Protein AF-A0A2M7RLX1-F1 (afdb_monomer_lite)

Foldseek 3Di:
DKWKWAWDDDPPDTDTDIDDDDDDFPDAAPVSFAAWDKAFDVVCPPHPVRVRIIITDPGTRDDRHDDDFDFDAPVNLVVCQVVVVVVVVVVVLVVVVVPDDPQKDWDPVQKDKAWPDWDKPDDGGDGDPDIDIDIDIDMFGAIDGPVVVVVVLVVVLCVVLPVQWDFPDSQQVVKDKDWPAYDRVVSDTDIDIDGDTDTAGDDPPVVLLVVQAFAFPVVSFVVQCPDPRDDDDDDDDVVPPDRGDHNDSVSDDDDDDDDDDPDPDDPPPPPDDD

Secondary structure (DSSP, 8-state):
-EEEEEEE--SSSPEEEEEEE----SSSSGGG---SEEEE-GGGTTSTTTTT-EEEESS-----------B--HHHHHHHHHHHHHHHHHHHHHHHHHTS-TTEE--GGGEEEEEEEEEESS-TT-B-S---EEEEEEEEE--EEHHHHHHHHHHHHHHHTTTTEEEEE--GGG-EEEEEEEETTTTEEEEEEE---EEEE---HHHHHHHHTT-BHHHHHHHHHTSTT--------SSTT--B--SSGGG-----------------------

pLDDT: mean 83.78, std 15.0, range [32.81, 95.94]

Structure (mmCIF, N/CA/C/O backbone):
data_AF-A0A2M7RLX1-F1
#
_entry.id   AF-A0A2M7RLX1-F1
#
loop_
_atom_site.group_PDB
_atom_site.id
_atom_site.type_symbol
_atom_site.label_atom_id
_atom_site.label_alt_id
_atom_site.label_comp_id
_atom_site.label_asym_id
_atom_site.label_entity_id
_atom_site.label_seq_id
_atom_site.pdbx_PDB_ins_code
_atom_site.Cartn_x
_atom_site.Cartn_y
_atom_site.Cartn_z
_atom_site.occupancy
_atom_site.B_iso_or_equiv
_atom_site.auth_seq_id
_atom_site.auth_comp_id
_atom_site.auth_asym_id
_atom_site.auth_atom_id
_atom_site.pdbx_PDB_model_num
ATOM 1 N N . PRO A 1 1 ? -46.601 -15.247 55.008 1.00 50.66 1 PRO A N 1
ATOM 2 C CA . PRO A 1 1 ? -46.981 -15.444 56.426 1.00 50.66 1 PRO A CA 1
ATOM 3 C C . PRO A 1 1 ? -47.336 -16.916 56.608 1.00 50.66 1 PRO A C 1
ATOM 5 O O . PRO A 1 1 ? -47.946 -17.483 55.703 1.00 50.66 1 PRO A O 1
ATOM 8 N N . VAL A 1 2 ? -46.879 -17.528 57.697 1.00 48.62 2 VAL A N 1
ATOM 9 C CA . VAL A 1 2 ? -47.212 -18.911 58.058 1.00 48.62 2 VAL A CA 1
ATOM 10 C C . VAL A 1 2 ? -48.045 -18.876 59.331 1.00 48.62 2 VAL A C 1
ATOM 12 O O . VAL A 1 2 ? -47.663 -18.197 60.281 1.00 48.62 2 VAL A O 1
ATOM 15 N N . ASP A 1 3 ? -49.166 -19.587 59.345 1.00 51.47 3 ASP A N 1
ATOM 16 C CA . ASP A 1 3 ? -49.999 -19.744 60.535 1.00 51.47 3 ASP A CA 1
ATOM 17 C C . ASP A 1 3 ? -49.511 -20.957 61.333 1.00 51.47 3 ASP A C 1
ATOM 19 O O . ASP A 1 3 ? -49.464 -22.076 60.824 1.00 51.47 3 ASP A O 1
ATOM 23 N N . VAL A 1 4 ? -49.097 -20.730 62.580 1.00 55.44 4 VAL A N 1
ATOM 24 C CA . VAL A 1 4 ? -48.658 -21.769 63.519 1.00 55.44 4 VAL A CA 1
ATOM 25 C C . VAL A 1 4 ? -49.807 -22.121 64.449 1.00 55.44 4 VAL A C 1
ATOM 27 O O . VAL A 1 4 ? -50.285 -21.261 65.189 1.00 55.44 4 VAL A O 1
ATOM 30 N N . HIS A 1 5 ? -50.209 -23.388 64.454 1.00 51.62 5 HIS A N 1
ATOM 31 C CA . HIS A 1 5 ? -51.312 -23.892 65.273 1.00 51.62 5 HIS A CA 1
ATOM 32 C C . HIS A 1 5 ? -50.793 -24.434 66.616 1.00 51.62 5 HIS A C 1
ATOM 34 O O . HIS A 1 5 ? -50.134 -25.463 66.654 1.00 51.62 5 HIS A O 1
ATOM 40 N N . GLY A 1 6 ? -51.040 -23.745 67.731 1.00 55.38 6 GLY A N 1
ATOM 41 C CA . GLY A 1 6 ? -50.930 -24.258 69.107 1.00 55.38 6 GLY A CA 1
ATOM 42 C C . GLY A 1 6 ? -52.305 -24.631 69.677 1.00 55.38 6 GLY A C 1
ATOM 43 O O . GLY A 1 6 ? -53.284 -24.621 68.948 1.00 55.38 6 GLY A O 1
ATOM 44 N N . TYR A 1 7 ? -52.435 -24.933 70.973 1.00 54.44 7 TYR A N 1
ATOM 45 C CA . TYR A 1 7 ? -53.748 -25.054 71.632 1.00 54.44 7 TYR A CA 1
ATOM 46 C C . TYR A 1 7 ? -53.722 -24.503 73.062 1.00 54.44 7 TYR A C 1
ATOM 48 O O . TYR A 1 7 ? -52.685 -24.552 73.726 1.00 54.44 7 TYR A O 1
ATOM 56 N N . THR A 1 8 ? -54.876 -24.030 73.539 1.00 47.91 8 THR A N 1
ATOM 57 C CA . THR A 1 8 ? -55.103 -23.624 74.936 1.00 47.91 8 THR A CA 1
ATOM 58 C C . THR A 1 8 ? -56.334 -24.364 75.467 1.00 47.91 8 THR A C 1
ATOM 60 O O . THR A 1 8 ? -57.354 -24.423 74.780 1.00 47.91 8 THR A O 1
ATOM 63 N N . ASP A 1 9 ? -56.250 -24.947 76.667 1.00 45.41 9 ASP A N 1
ATOM 64 C CA . ASP A 1 9 ? -57.374 -25.636 77.320 1.00 45.41 9 ASP A CA 1
ATOM 65 C C . ASP A 1 9 ? -57.991 -24.734 78.399 1.00 45.41 9 ASP A C 1
ATOM 67 O O . ASP A 1 9 ? -57.351 -24.419 79.403 1.00 45.41 9 ASP A O 1
ATOM 71 N N . SER A 1 10 ? -59.224 -24.283 78.164 1.00 44.16 10 SER A N 1
ATOM 72 C CA . SER A 1 10 ? -60.013 -23.443 79.075 1.00 44.16 10 SER A CA 1
ATOM 73 C C . SER A 1 10 ? -61.309 -24.122 79.546 1.00 44.16 10 SER A C 1
ATOM 75 O O . SER A 1 10 ? -62.278 -23.445 79.883 1.00 44.16 10 SER A O 1
ATOM 77 N N . GLY A 1 11 ? -61.332 -25.461 79.622 1.00 45.19 11 GLY A N 1
ATOM 78 C CA . GLY A 1 11 ? -62.411 -26.200 80.297 1.00 45.19 11 GLY A CA 1
ATOM 79 C C . GLY A 1 11 ? -63.659 -26.476 79.448 1.00 45.19 11 GLY A C 1
ATOM 80 O O . GLY A 1 11 ? -64.727 -26.729 80.002 1.00 45.19 11 GLY A O 1
ATOM 81 N N . GLY A 1 12 ? -63.530 -26.456 78.116 1.00 48.47 12 GLY A N 1
ATOM 82 C CA . GLY A 1 12 ? -64.606 -26.767 77.160 1.00 48.47 12 GLY A CA 1
ATOM 83 C C . GLY A 1 12 ? -64.177 -27.595 75.937 1.00 48.47 12 GLY A C 1
ATOM 84 O O . GLY A 1 12 ? -64.970 -27.754 75.013 1.00 48.47 12 GLY A O 1
ATOM 85 N N . GLY A 1 13 ? -62.947 -28.126 75.926 1.00 48.62 13 GLY A N 1
ATOM 86 C CA . GLY A 1 13 ? -62.320 -28.800 74.780 1.00 48.62 13 GLY A CA 1
ATOM 87 C C . GLY A 1 13 ? -61.183 -27.968 74.158 1.00 48.62 13 GLY A C 1
ATOM 88 O O . GLY A 1 13 ? -61.156 -26.750 74.339 1.00 48.62 13 GLY A O 1
ATOM 89 N N . PRO A 1 14 ? -60.214 -28.596 73.461 1.00 52.31 14 PRO A N 1
ATOM 90 C CA . PRO A 1 14 ? -59.030 -27.903 72.959 1.00 52.31 14 PRO A CA 1
ATOM 91 C C . PRO A 1 14 ? -59.395 -26.930 71.830 1.00 52.31 14 PRO A C 1
ATOM 93 O O . PRO A 1 14 ? -59.876 -27.345 70.777 1.00 52.31 14 PRO A O 1
ATOM 96 N N . VAL A 1 15 ? -59.124 -25.639 72.034 1.00 57.44 15 VAL A N 1
ATOM 97 C CA . VAL A 1 15 ? -59.192 -24.620 70.977 1.00 57.44 15 VAL A CA 1
ATOM 98 C C . VAL A 1 15 ? -57.786 -24.436 70.419 1.00 57.44 15 VAL A C 1
ATOM 100 O O . VAL A 1 15 ? -56.862 -24.108 71.169 1.00 57.44 15 VAL A O 1
ATOM 103 N N . ALA A 1 16 ? -57.616 -24.662 69.115 1.00 63.50 16 ALA A N 1
ATOM 104 C CA . ALA A 1 16 ? -56.351 -24.400 68.445 1.00 63.50 16 ALA A CA 1
ATOM 105 C C . ALA A 1 16 ? -56.072 -22.884 68.449 1.00 63.50 16 ALA A C 1
ATOM 107 O O . ALA A 1 16 ? -56.889 -22.095 67.980 1.00 63.50 16 ALA A O 1
ATOM 108 N N . GLY A 1 17 ? -54.948 -22.464 69.025 1.00 73.19 17 GLY A N 1
ATOM 109 C CA . GLY A 1 17 ? -54.445 -21.099 68.920 1.00 73.19 17 GLY A CA 1
ATOM 110 C C . GLY A 1 17 ? -53.655 -20.939 67.628 1.00 73.19 17 GLY A C 1
ATOM 111 O O . GLY A 1 17 ? -52.891 -21.823 67.278 1.00 73.19 17 GLY A O 1
ATOM 112 N N . THR A 1 18 ? -53.797 -19.820 66.930 1.00 77.88 18 THR A N 1
ATOM 113 C CA . THR A 1 18 ? -53.071 -19.548 65.681 1.00 77.88 18 THR A CA 1
ATOM 114 C C . THR A 1 18 ? -52.144 -18.354 65.855 1.00 77.88 18 THR A C 1
ATOM 116 O O . THR A 1 18 ? -52.549 -17.342 66.431 1.00 77.88 18 THR A O 1
ATOM 119 N N . ALA A 1 19 ? -50.921 -18.433 65.334 1.00 80.31 19 ALA A N 1
ATOM 120 C CA . ALA A 1 19 ? -49.987 -17.312 65.303 1.00 80.31 19 ALA A CA 1
ATOM 121 C C . ALA A 1 19 ? -49.411 -17.116 63.899 1.00 80.31 19 ALA A C 1
ATOM 123 O O . ALA A 1 19 ? -48.845 -18.043 63.329 1.00 80.31 19 ALA A O 1
ATOM 124 N N . ASN A 1 20 ? -49.502 -15.894 63.377 1.00 80.88 20 ASN A N 1
ATOM 125 C CA . ASN A 1 20 ? -48.876 -15.525 62.112 1.00 80.88 20 ASN A CA 1
ATOM 126 C C . ASN A 1 20 ? -47.382 -15.260 62.323 1.00 80.88 20 ASN A C 1
ATOM 128 O O . ASN A 1 20 ? -47.016 -14.392 63.118 1.00 80.88 20 ASN A O 1
ATOM 132 N N . VAL A 1 21 ? -46.527 -15.964 61.584 1.00 83.44 21 VAL A N 1
ATOM 133 C CA . VAL A 1 21 ? -45.072 -15.775 61.614 1.00 83.44 21 VAL A CA 1
ATOM 134 C C . VAL A 1 21 ? -44.521 -15.415 60.236 1.00 83.44 21 VAL A C 1
ATOM 136 O O . VAL A 1 21 ? -45.033 -15.837 59.192 1.00 83.44 21 VAL A O 1
ATOM 139 N N . SER A 1 22 ? -43.460 -14.611 60.235 1.00 82.88 22 SER A N 1
ATOM 140 C CA . SER A 1 22 ? -42.651 -14.364 59.043 1.00 82.88 22 SER A CA 1
ATOM 141 C C . SER A 1 22 ? -41.708 -15.539 58.816 1.00 82.88 22 SER A C 1
ATOM 143 O O . SER A 1 22 ? -41.163 -16.094 59.768 1.00 82.88 22 SER A O 1
ATOM 145 N N . VAL A 1 23 ? -41.515 -15.902 57.553 1.00 83.69 23 VAL A N 1
ATOM 146 C CA . VAL A 1 23 ? -40.593 -16.958 57.133 1.00 83.69 23 VAL A CA 1
ATOM 147 C C . VAL A 1 23 ? -39.583 -16.388 56.153 1.00 83.69 23 VAL A C 1
ATOM 149 O O . VAL A 1 23 ? -39.898 -15.462 55.406 1.00 83.69 23 VAL A O 1
ATOM 152 N N . GLU A 1 24 ? -38.380 -16.944 56.178 1.00 84.50 24 GLU A N 1
ATOM 153 C CA . GLU A 1 24 ? -37.269 -16.583 55.306 1.00 84.50 24 GLU A CA 1
ATOM 154 C C . GLU A 1 24 ? -36.837 -17.825 54.523 1.00 84.50 24 GLU A C 1
ATOM 156 O O . GLU A 1 24 ? -36.913 -18.946 55.031 1.00 84.50 24 GLU A O 1
ATOM 161 N N . ALA A 1 25 ? -36.440 -17.631 53.268 1.00 85.88 25 ALA A N 1
ATOM 162 C CA . ALA A 1 25 ? -35.959 -18.720 52.432 1.00 85.88 25 ALA A CA 1
ATOM 163 C C . ALA A 1 25 ? -34.583 -19.200 52.915 1.00 85.88 25 ALA A C 1
ATOM 165 O O . ALA A 1 25 ? -33.731 -18.398 53.284 1.00 85.88 25 ALA A O 1
ATOM 166 N N . GLU A 1 26 ? -34.341 -20.510 52.852 1.00 83.00 26 GLU A N 1
ATOM 167 C CA . GLU A 1 26 ? -33.044 -21.097 53.215 1.00 83.00 26 GLU A CA 1
ATOM 168 C C . GLU A 1 26 ? -31.931 -20.721 52.222 1.00 83.00 26 GLU A C 1
ATOM 170 O O . GLU A 1 26 ? -30.753 -20.686 52.573 1.00 83.00 26 GLU A O 1
ATOM 175 N N . SER A 1 27 ? -32.279 -20.440 50.965 1.00 83.50 27 SER A N 1
ATOM 176 C CA . SER A 1 27 ? -31.335 -20.015 49.931 1.00 83.50 27 SER A CA 1
ATOM 177 C C . SER A 1 27 ? -32.034 -19.195 48.839 1.00 83.50 27 SER A C 1
ATOM 179 O O . SER A 1 27 ? -33.258 -19.267 48.696 1.00 83.50 27 SER A O 1
ATOM 181 N N . PRO A 1 28 ? -31.283 -18.383 48.071 1.00 79.69 28 PRO A N 1
ATOM 182 C CA . PRO A 1 28 ? -31.836 -17.626 46.955 1.00 79.69 28 PRO A CA 1
ATOM 183 C C . PRO A 1 28 ? -32.255 -18.549 45.805 1.00 79.69 28 PRO A C 1
ATOM 185 O O . PRO A 1 28 ? -31.652 -19.596 45.571 1.00 79.69 28 PRO A O 1
ATOM 188 N N . GLY A 1 29 ? -33.259 -18.118 45.046 1.00 83.56 29 GLY A N 1
ATOM 189 C CA . GLY A 1 29 ? -33.700 -18.788 43.827 1.00 83.56 29 GLY A CA 1
ATOM 190 C C . GLY A 1 29 ? -35.182 -19.113 43.805 1.00 83.56 29 GLY A C 1
ATOM 191 O O . GLY A 1 29 ? -35.829 -19.304 44.834 1.00 83.56 29 GLY A O 1
ATOM 192 N N . SER A 1 30 ? -35.724 -19.196 42.593 1.00 84.69 30 SER A N 1
ATOM 193 C CA . SER A 1 30 ? -37.148 -19.466 42.381 1.00 84.69 30 SER A CA 1
ATOM 194 C C . SER A 1 30 ? -37.585 -20.836 42.897 1.00 84.69 30 SER A C 1
ATOM 196 O O . SER A 1 30 ? -38.754 -21.006 43.228 1.00 84.69 30 SER A O 1
ATOM 198 N N . GLY A 1 31 ? -36.649 -21.779 43.051 1.00 84.50 31 GLY A N 1
ATOM 199 C CA . GLY A 1 31 ? -36.888 -23.083 43.676 1.00 84.50 31 GLY A CA 1
ATOM 200 C C . GLY A 1 31 ? -37.254 -23.021 45.164 1.00 84.50 31 GLY A C 1
ATOM 201 O O . GLY A 1 31 ? -37.819 -23.981 45.677 1.00 84.50 31 GLY A O 1
ATOM 202 N N . TYR A 1 32 ? -36.993 -21.899 45.843 1.00 84.88 32 TYR A N 1
ATOM 203 C CA . TYR A 1 32 ? -37.370 -21.678 47.245 1.00 84.88 32 TYR A CA 1
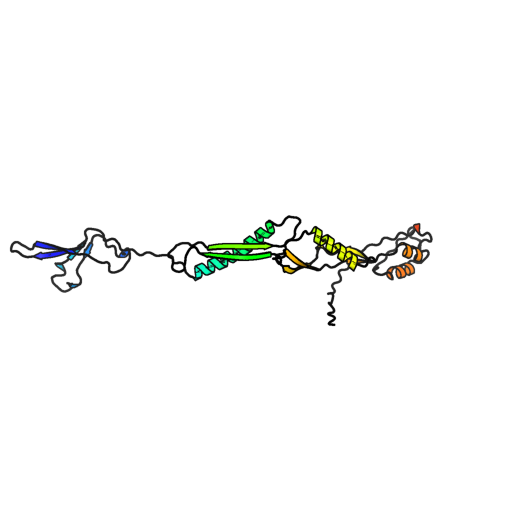ATOM 204 C C . TYR A 1 32 ? -38.696 -20.913 47.398 1.00 84.88 32 TYR A C 1
ATOM 206 O O . TYR A 1 32 ? -39.121 -20.615 48.514 1.00 84.88 32 TYR A O 1
ATOM 214 N N . ASN A 1 33 ? -39.393 -20.632 46.290 1.00 86.06 33 ASN A N 1
ATOM 215 C CA . ASN A 1 33 ? -40.775 -20.161 46.317 1.00 86.06 33 ASN A CA 1
ATOM 216 C C . ASN A 1 33 ? -41.707 -21.356 46.570 1.00 86.06 33 ASN A C 1
ATOM 218 O O . ASN A 1 33 ? -42.056 -22.102 45.656 1.00 86.06 33 ASN A O 1
ATOM 222 N N . VAL A 1 34 ? -42.096 -21.556 47.830 1.00 87.62 34 VAL A N 1
ATOM 223 C CA . VAL A 1 34 ? -42.945 -22.683 48.237 1.00 87.62 34 VAL A CA 1
ATOM 224 C C . VAL A 1 34 ? -44.424 -22.354 48.007 1.00 87.62 34 VAL A C 1
ATOM 226 O O . VAL A 1 34 ? -44.936 -21.349 48.502 1.00 87.62 34 VAL A O 1
ATOM 229 N N . GLY A 1 35 ? -45.135 -23.209 47.266 1.00 88.88 35 GLY A N 1
ATOM 230 C CA . GLY A 1 35 ? -46.593 -23.117 47.102 1.00 88.88 35 GLY A CA 1
ATOM 231 C C . GLY A 1 35 ? -47.358 -23.359 48.416 1.00 88.88 35 GLY A C 1
ATOM 232 O O . GLY A 1 35 ? -46.737 -23.666 49.433 1.00 88.88 35 GLY A O 1
ATOM 233 N N . PRO A 1 36 ? -48.697 -23.241 48.436 1.00 89.69 36 PRO A N 1
ATOM 234 C CA . PRO A 1 36 ? -49.493 -23.545 49.626 1.00 89.69 36 PRO A CA 1
ATOM 235 C C . PRO A 1 36 ? -49.219 -24.963 50.146 1.00 89.69 36 PRO A C 1
ATOM 237 O O . PRO A 1 36 ? -49.391 -25.932 49.409 1.00 89.69 36 PRO A O 1
ATOM 240 N N . SER A 1 37 ? -48.733 -25.070 51.379 1.00 89.19 37 SER A N 1
ATOM 241 C CA . SER A 1 37 ? -48.191 -26.295 51.971 1.00 89.19 37 SER A CA 1
ATOM 242 C C . SER A 1 37 ? -48.346 -26.288 53.495 1.00 89.19 37 SER A C 1
ATOM 244 O O . SER A 1 37 ? -48.516 -25.243 54.128 1.00 89.19 37 SER A O 1
ATOM 246 N N . SER A 1 38 ? -48.242 -27.470 54.100 1.00 88.62 38 SER A N 1
ATOM 247 C CA . SER A 1 38 ? -48.137 -27.633 55.553 1.00 88.62 38 SER A CA 1
ATOM 248 C C . SER A 1 38 ? -46.706 -28.010 55.936 1.00 88.62 38 SER A C 1
ATOM 250 O O . SER A 1 38 ? -46.048 -28.790 55.249 1.00 88.62 38 SER A O 1
ATOM 252 N N . PHE A 1 39 ? -46.235 -27.476 57.057 1.00 86.81 39 PHE A N 1
ATOM 253 C CA . PHE A 1 39 ? -44.875 -27.614 57.557 1.00 86.81 39 PH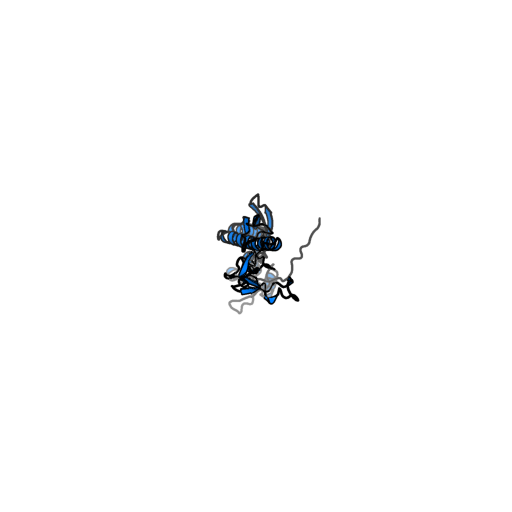E A CA 1
ATOM 254 C C . PHE A 1 39 ? -44.882 -28.206 58.965 1.00 86.81 39 PHE A C 1
ATOM 256 O O . PHE A 1 39 ? -45.648 -27.795 59.839 1.00 86.81 39 PHE A O 1
ATOM 263 N N . THR A 1 40 ? -43.969 -29.137 59.218 1.00 87.75 40 THR A N 1
ATOM 264 C CA . THR A 1 40 ? -43.638 -29.570 60.580 1.00 87.75 40 THR A CA 1
ATOM 265 C C . THR A 1 40 ? -42.476 -28.746 61.105 1.00 87.75 40 THR A C 1
ATOM 267 O O . THR A 1 40 ? -41.557 -28.456 60.345 1.00 87.75 40 THR A O 1
ATOM 270 N N . ILE A 1 41 ? -42.463 -28.429 62.398 1.00 86.12 41 ILE A N 1
ATOM 271 C CA . ILE A 1 41 ? -41.363 -27.687 63.022 1.00 86.12 41 ILE A CA 1
ATOM 272 C C . ILE A 1 41 ? -40.311 -28.697 63.510 1.00 86.12 41 ILE A C 1
ATOM 274 O O . ILE A 1 41 ? -40.566 -29.397 64.495 1.00 86.12 41 ILE A O 1
ATOM 278 N N . PRO A 1 42 ? -39.121 -28.795 62.875 1.00 85.88 42 PRO A N 1
ATOM 279 C CA . PRO A 1 42 ? -38.133 -29.823 63.214 1.00 85.88 42 PRO A CA 1
ATOM 280 C C . PRO A 1 42 ? -37.656 -29.752 64.668 1.00 85.88 42 PRO A C 1
ATOM 282 O O . PRO A 1 42 ? -37.360 -30.782 65.267 1.00 85.88 42 PRO A O 1
ATOM 285 N N . ALA A 1 43 ? -37.656 -28.555 65.267 1.00 86.31 43 ALA A N 1
ATOM 286 C CA . ALA A 1 43 ? -37.294 -28.339 66.669 1.00 86.31 43 ALA A CA 1
ATOM 287 C C . ALA A 1 43 ? -38.200 -29.081 67.674 1.00 86.31 43 ALA A C 1
ATOM 289 O O . ALA A 1 43 ? -37.817 -29.241 68.830 1.00 86.31 43 ALA A O 1
ATOM 290 N N . PHE A 1 44 ? -39.386 -29.542 67.259 1.00 87.50 44 PHE A N 1
ATOM 291 C CA . PHE A 1 44 ? -40.273 -30.357 68.094 1.00 87.50 44 PHE A CA 1
ATOM 292 C C . PHE A 1 44 ? -40.130 -31.863 67.870 1.00 87.50 44 PHE A C 1
ATOM 294 O O . PHE A 1 44 ? -40.800 -32.627 68.568 1.00 87.50 44 PHE A O 1
ATOM 301 N N . SER A 1 45 ? -39.268 -32.299 66.947 1.00 87.19 45 SER A N 1
ATOM 302 C CA . SER A 1 45 ? -39.034 -33.718 66.668 1.00 87.19 45 SER A CA 1
ATOM 303 C C . SER A 1 45 ? -38.674 -34.486 67.947 1.00 87.19 45 SER A C 1
ATOM 305 O O . SER A 1 45 ? -37.877 -34.023 68.761 1.00 87.19 45 SER A O 1
ATOM 307 N N . GLY A 1 46 ? -39.303 -35.648 68.152 1.00 85.44 46 GLY A N 1
ATOM 308 C CA . GLY A 1 46 ? -39.141 -36.462 69.365 1.00 85.44 46 GLY A CA 1
ATOM 309 C C . GLY A 1 46 ? -39.999 -36.037 70.565 1.00 85.44 46 GLY A C 1
ATOM 310 O O . GLY A 1 46 ? -39.876 -36.631 71.633 1.00 85.44 46 GLY A O 1
ATOM 311 N N . THR A 1 47 ? -40.882 -35.045 70.410 1.00 86.69 47 THR A N 1
ATOM 312 C CA . THR A 1 47 ? -41.833 -34.620 71.451 1.00 86.69 47 THR A CA 1
ATOM 313 C C . THR A 1 47 ? -43.280 -34.739 70.975 1.00 86.69 47 THR A C 1
ATOM 315 O O . THR A 1 47 ? -43.558 -34.651 69.778 1.00 86.69 47 THR A O 1
ATOM 318 N N . ASP A 1 48 ? -44.228 -34.811 71.913 1.00 83.81 48 ASP A N 1
ATOM 319 C CA . ASP A 1 48 ? -45.673 -34.776 71.623 1.00 83.81 48 ASP A CA 1
ATOM 320 C C . ASP A 1 48 ? -46.123 -33.505 70.880 1.00 83.81 48 ASP A C 1
ATOM 322 O O . ASP A 1 48 ? -47.225 -33.459 70.334 1.00 83.81 48 ASP A O 1
ATOM 326 N N . LYS A 1 49 ? -45.293 -32.451 70.869 1.00 81.94 49 LYS A N 1
ATOM 327 C CA . LYS A 1 49 ? -45.581 -31.197 70.163 1.00 81.94 49 LYS A CA 1
ATOM 328 C C . LYS A 1 49 ? -45.405 -31.327 68.651 1.00 81.94 49 LYS A C 1
ATOM 330 O O . LYS A 1 49 ? -46.015 -30.549 67.930 1.00 81.94 49 LYS A O 1
ATOM 335 N N . TYR A 1 50 ? -44.637 -32.304 68.165 1.00 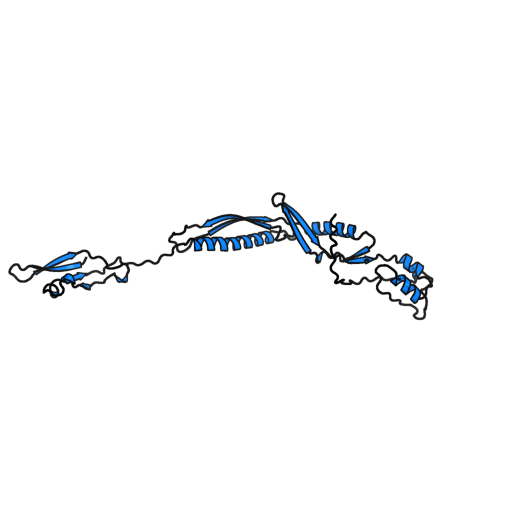83.06 50 TYR A N 1
ATOM 336 C CA . TYR A 1 50 ? -44.353 -32.461 66.733 1.00 83.06 50 TYR A CA 1
ATOM 337 C C . TYR A 1 50 ? -45.609 -32.720 65.892 1.00 83.06 50 TYR A C 1
ATOM 339 O O . TYR A 1 50 ? -45.730 -32.202 64.788 1.00 83.06 50 TYR A O 1
ATOM 347 N N . SER A 1 51 ? -46.561 -33.492 66.427 1.00 80.69 51 SER A N 1
ATOM 348 C CA . SER A 1 51 ? -47.838 -33.797 65.765 1.00 80.69 51 SER A CA 1
ATOM 349 C C . SER A 1 51 ? -48.952 -32.797 66.080 1.00 80.69 51 SER A C 1
ATOM 351 O O . SER A 1 51 ? -50.002 -32.841 65.446 1.00 80.69 51 SER A O 1
ATOM 353 N N . LYS A 1 52 ? -48.746 -31.919 67.071 1.00 82.06 52 LYS A N 1
ATOM 354 C CA . LYS A 1 52 ? -49.759 -30.976 67.573 1.00 82.06 52 LYS A CA 1
ATOM 355 C C . LYS A 1 52 ? -49.494 -29.526 67.182 1.00 82.06 52 LYS A C 1
ATOM 357 O O . LYS A 1 52 ? -50.414 -28.724 67.277 1.00 82.06 52 LYS A O 1
ATOM 362 N N . VAL A 1 53 ? -48.260 -29.190 66.797 1.00 83.69 53 VAL A N 1
ATOM 363 C CA . VAL A 1 53 ? -47.863 -27.840 66.392 1.00 83.69 53 VAL A CA 1
ATOM 364 C C . VAL A 1 53 ? -47.291 -27.871 64.984 1.00 83.69 53 VAL A C 1
ATOM 366 O O . VAL A 1 53 ? -46.154 -28.291 64.762 1.00 83.69 53 VAL A O 1
ATOM 369 N N . THR A 1 54 ? -48.096 -27.409 64.034 1.00 83.38 54 THR A N 1
ATOM 370 C CA . THR A 1 54 ? -47.770 -27.356 62.606 1.00 83.38 54 THR A CA 1
ATOM 371 C C . THR A 1 54 ? -47.846 -25.922 62.102 1.00 83.38 54 THR A C 1
ATOM 373 O O . THR A 1 54 ? -48.600 -25.107 62.634 1.00 83.38 54 THR A O 1
ATOM 376 N N . GLY A 1 55 ? -47.054 -25.617 61.079 1.00 86.06 55 GLY A N 1
ATOM 377 C CA . GLY A 1 55 ? -47.185 -24.396 60.294 1.00 86.06 55 GLY A CA 1
ATOM 378 C C . GLY A 1 55 ? -47.948 -24.672 59.002 1.00 86.06 55 GLY A C 1
ATOM 379 O O . GLY A 1 55 ? -47.854 -25.768 58.459 1.00 86.06 55 GLY A O 1
ATOM 380 N N . GLU A 1 56 ? -48.656 -23.691 58.465 1.00 88.19 56 GLU A N 1
ATOM 381 C CA . GLU A 1 56 ? -49.201 -23.757 57.106 1.00 88.19 56 GLU A CA 1
ATOM 382 C C . GLU A 1 56 ? -49.083 -22.415 56.383 1.00 88.19 56 GLU A C 1
ATOM 384 O O . GLU A 1 56 ? -49.140 -21.355 57.007 1.00 88.19 56 GLU A O 1
ATOM 389 N N . ASN A 1 57 ? -48.923 -22.448 55.059 1.00 89.06 57 ASN A N 1
ATOM 390 C CA . ASN A 1 57 ? -49.138 -21.281 54.209 1.00 89.06 57 ASN A CA 1
ATOM 391 C C . ASN A 1 57 ? -50.303 -21.539 53.252 1.00 89.06 57 ASN A C 1
ATOM 393 O O . ASN A 1 57 ? -50.332 -22.526 52.524 1.00 89.06 57 ASN A O 1
ATOM 397 N N . THR A 1 58 ? -51.249 -20.607 53.210 1.00 85.25 58 THR A N 1
ATOM 398 C CA . THR A 1 58 ? -52.412 -20.664 52.308 1.00 85.25 58 THR A CA 1
ATOM 399 C C . THR A 1 58 ? -52.154 -19.974 50.966 1.00 85.25 58 THR A C 1
ATOM 401 O O . THR A 1 58 ? -52.844 -20.246 49.986 1.00 85.25 58 THR A O 1
ATOM 404 N N . ALA A 1 59 ? -51.130 -19.117 50.895 1.00 85.19 59 ALA A N 1
ATOM 405 C CA . ALA A 1 59 ? -50.675 -18.443 49.683 1.00 85.19 59 ALA A CA 1
ATOM 406 C C . ALA A 1 59 ? -49.246 -18.870 49.320 1.00 85.19 59 ALA A C 1
ATOM 408 O O . ALA A 1 59 ? -48.422 -19.122 50.204 1.00 85.19 59 ALA A O 1
ATOM 409 N N . ALA A 1 60 ? -48.948 -18.924 48.018 1.00 87.38 60 ALA A N 1
ATOM 410 C CA . ALA A 1 60 ? -47.601 -19.200 47.532 1.00 87.38 60 ALA A CA 1
ATOM 411 C C . ALA A 1 60 ? -46.615 -18.137 48.039 1.00 87.38 60 ALA A C 1
ATOM 413 O O . ALA A 1 60 ? -46.894 -16.938 47.985 1.00 87.38 60 ALA A O 1
ATOM 414 N N . MET A 1 61 ? -45.464 -18.586 48.530 1.00 88.62 61 MET A N 1
ATOM 415 C CA . MET A 1 61 ? -44.342 -17.716 48.856 1.00 88.62 61 MET A CA 1
ATOM 416 C C . MET A 1 61 ? -43.693 -17.237 47.555 1.00 88.62 61 MET A C 1
ATOM 418 O O . MET A 1 61 ? -43.613 -17.979 46.578 1.00 88.62 61 MET A O 1
ATOM 422 N N . SER A 1 62 ? -43.251 -15.985 47.537 1.00 84.00 62 SER A N 1
ATOM 423 C CA . SER A 1 62 ? -42.700 -15.323 46.354 1.00 84.00 62 SER A CA 1
ATOM 424 C C . SER A 1 62 ? -41.507 -14.453 46.737 1.00 84.00 62 SER A C 1
ATOM 426 O O . SER A 1 62 ? -41.418 -14.010 47.880 1.00 84.00 62 SER A O 1
ATOM 428 N N . GLY A 1 63 ? -40.648 -14.136 45.769 1.00 77.31 63 GLY A N 1
ATOM 429 C CA . GLY A 1 63 ? -39.488 -13.254 45.957 1.00 77.31 63 GLY A CA 1
ATOM 430 C C . GLY A 1 63 ? -38.139 -13.972 45.891 1.00 77.31 63 GLY A C 1
ATOM 431 O O . GLY A 1 63 ? -37.113 -13.309 45.793 1.00 77.31 63 GLY A O 1
ATOM 432 N N . GLY A 1 64 ? -38.124 -15.307 45.878 1.00 82.44 64 GLY A N 1
ATOM 433 C CA . GLY A 1 64 ? -36.943 -16.080 45.513 1.00 82.44 64 GLY A CA 1
ATOM 434 C C . GLY A 1 64 ? -36.672 -15.961 44.014 1.00 82.44 64 GLY A C 1
ATOM 435 O O . GLY A 1 64 ? -37.503 -16.360 43.196 1.00 82.44 64 GLY A O 1
ATOM 436 N N . GLU A 1 65 ? -35.510 -15.427 43.652 1.00 81.75 65 GLU A N 1
ATOM 437 C CA . GLU A 1 65 ? -35.048 -15.296 42.269 1.00 81.75 65 GLU A CA 1
ATOM 438 C C . GLU A 1 65 ? -33.527 -15.506 42.212 1.00 81.75 65 GLU A C 1
ATOM 440 O O . GLU A 1 65 ? -32.807 -15.181 43.157 1.00 81.75 65 GLU A O 1
ATOM 445 N N . THR A 1 66 ? -33.035 -16.075 41.112 1.00 79.81 66 THR A N 1
ATOM 446 C CA . THR A 1 66 ? -31.607 -16.114 40.775 1.00 79.81 66 THR A CA 1
ATOM 447 C C . THR A 1 66 ? -31.466 -15.468 39.411 1.00 79.81 66 THR A C 1
ATOM 449 O O . THR A 1 66 ? -32.136 -15.887 38.468 1.00 79.81 66 THR A O 1
ATOM 452 N N . LYS A 1 67 ? -30.615 -14.448 39.307 1.00 77.69 67 LYS A N 1
ATOM 453 C CA . LYS A 1 67 ? -30.388 -13.729 38.057 1.00 77.69 67 LYS A CA 1
ATOM 454 C C . LYS A 1 67 ? -28.950 -13.933 37.605 1.00 77.69 67 LYS A C 1
ATOM 456 O O . LYS A 1 67 ? -28.024 -13.568 38.324 1.00 77.69 67 LYS A O 1
ATOM 461 N N . GLU A 1 68 ? -28.775 -14.500 36.417 1.00 80.00 68 GLU A N 1
ATOM 462 C CA . GLU A 1 68 ? -27.498 -14.435 35.711 1.00 80.00 68 GLU A CA 1
ATOM 463 C C . GLU A 1 68 ? -27.362 -13.054 35.079 1.00 80.00 68 GLU A C 1
ATOM 465 O O . GLU A 1 68 ? -28.317 -12.517 34.510 1.00 80.00 68 GLU A O 1
ATOM 470 N N . VAL A 1 69 ? -26.184 -12.454 35.218 1.00 84.56 69 VAL A N 1
ATOM 471 C CA . VAL A 1 69 ? -25.899 -11.140 34.653 1.00 84.56 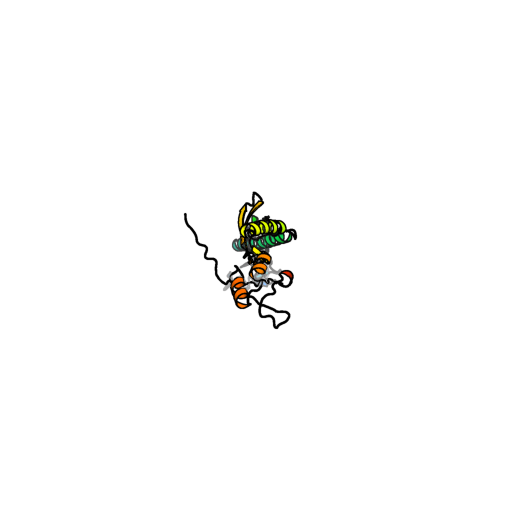69 VAL A CA 1
ATOM 472 C C . VAL A 1 69 ? -24.574 -11.170 33.905 1.00 84.56 69 VAL A C 1
ATOM 474 O O . VAL A 1 69 ? -23.596 -11.747 34.382 1.00 84.56 69 VAL A O 1
ATOM 477 N N . SER A 1 70 ? -24.540 -10.549 32.730 1.00 90.44 70 SER A N 1
ATOM 478 C CA . SER A 1 70 ? -23.309 -10.355 31.970 1.00 90.44 70 SER A CA 1
ATOM 479 C C . SER A 1 70 ? -22.538 -9.167 32.529 1.00 90.44 70 SER A C 1
ATOM 481 O O . SER A 1 70 ? -23.105 -8.101 32.768 1.00 90.44 70 SER A O 1
ATOM 483 N N . VAL A 1 71 ? -21.240 -9.359 32.750 1.00 91.94 71 VAL A N 1
ATOM 484 C CA . VAL A 1 71 ? -20.344 -8.329 33.278 1.00 91.94 71 VAL A CA 1
ATOM 485 C C . VAL A 1 71 ? -19.222 -8.108 32.283 1.00 91.94 71 VAL A C 1
ATOM 487 O O . VAL A 1 71 ? -18.559 -9.057 31.867 1.00 91.94 71 VAL A O 1
ATOM 490 N N . VAL A 1 72 ? -18.991 -6.849 31.927 1.00 94.62 72 VAL A N 1
ATOM 491 C CA . VAL A 1 72 ? -17.907 -6.476 31.020 1.00 94.62 72 VAL A CA 1
ATOM 492 C C . VAL A 1 72 ? -16.570 -6.679 31.723 1.00 94.62 72 VAL A C 1
ATOM 494 O O . VAL A 1 72 ? -16.323 -6.099 32.783 1.00 94.62 72 VAL A O 1
ATOM 497 N N . THR A 1 73 ? -15.672 -7.464 31.130 1.00 94.81 73 THR A N 1
ATOM 498 C CA . THR A 1 73 ? -14.312 -7.617 31.652 1.00 94.81 73 THR A CA 1
ATOM 499 C C . THR A 1 73 ? -13.339 -6.649 30.978 1.00 94.81 73 THR A C 1
ATOM 501 O O . THR A 1 73 ? -13.546 -6.173 29.860 1.00 94.81 73 THR A O 1
ATOM 504 N N . THR A 1 74 ? -12.209 -6.379 31.635 1.00 94.81 74 THR A N 1
ATOM 505 C CA . THR A 1 74 ? -11.107 -5.616 31.026 1.00 94.81 74 THR A CA 1
ATOM 506 C C . THR A 1 74 ? -10.581 -6.293 29.756 1.00 94.81 74 THR A C 1
ATOM 508 O O . THR A 1 74 ? -10.156 -5.610 28.824 1.00 94.81 74 THR A O 1
ATOM 511 N N . ALA A 1 75 ? -10.615 -7.630 29.706 1.00 95.44 75 ALA A N 1
ATOM 512 C CA . ALA A 1 75 ? -10.200 -8.394 28.537 1.00 95.44 75 ALA A CA 1
ATOM 513 C C . ALA A 1 75 ? -11.143 -8.150 27.352 1.00 95.44 75 ALA A C 1
ATOM 515 O O . ALA A 1 75 ? -10.659 -7.871 26.258 1.00 95.44 75 ALA A O 1
ATOM 516 N N . ASP A 1 76 ? -12.460 -8.153 27.582 1.00 94.62 76 ASP A N 1
ATOM 517 C CA . ASP A 1 76 ? -13.455 -7.887 26.535 1.00 94.62 76 ASP A CA 1
ATOM 518 C C . ASP A 1 76 ? -13.263 -6.497 25.931 1.00 94.62 76 ASP A C 1
ATOM 520 O O . ASP A 1 76 ? -13.211 -6.351 24.710 1.00 94.62 76 ASP A O 1
ATOM 524 N N . ILE A 1 77 ? -13.077 -5.477 26.778 1.00 95.38 77 ILE A N 1
ATOM 525 C CA . ILE A 1 77 ? -12.823 -4.105 26.320 1.00 95.38 77 ILE A CA 1
ATOM 526 C C . ILE A 1 77 ? -11.542 -4.051 25.487 1.00 95.38 77 ILE A C 1
ATOM 528 O O . ILE A 1 77 ? -11.550 -3.491 24.394 1.00 95.38 77 ILE A O 1
ATOM 532 N N . ASN A 1 78 ? -10.437 -4.616 25.975 1.00 95.88 78 ASN A N 1
ATOM 533 C CA . ASN A 1 78 ? -9.156 -4.543 25.274 1.00 95.88 78 ASN A CA 1
ATOM 534 C C . ASN A 1 78 ? -9.180 -5.300 23.941 1.00 95.88 78 ASN A C 1
ATOM 536 O O . ASN A 1 78 ? -8.673 -4.784 22.945 1.00 95.88 78 ASN A O 1
ATOM 540 N N . ASN A 1 79 ? -9.795 -6.482 23.905 1.00 95.94 79 ASN A N 1
ATOM 541 C CA . ASN A 1 79 ? -9.943 -7.266 22.682 1.00 95.94 79 ASN A CA 1
ATOM 542 C C . ASN A 1 79 ? -10.812 -6.522 21.666 1.00 95.94 79 ASN A C 1
ATOM 544 O O . ASN A 1 79 ? -10.354 -6.268 20.555 1.00 95.94 79 ASN A O 1
ATOM 548 N N . ALA A 1 80 ? -11.992 -6.043 22.078 1.00 94.75 80 ALA A N 1
ATOM 549 C CA . ALA A 1 80 ? -12.876 -5.266 21.212 1.00 94.75 80 ALA A CA 1
ATOM 550 C C . ALA A 1 80 ? -12.182 -4.009 20.665 1.00 94.75 80 ALA A C 1
ATOM 552 O O . ALA A 1 80 ? -12.277 -3.703 19.479 1.00 94.75 80 ALA A O 1
ATOM 553 N N . LYS A 1 81 ? -11.428 -3.293 21.509 1.00 95.00 81 LYS A N 1
ATOM 554 C CA . LYS A 1 81 ? -10.647 -2.126 21.090 1.00 95.00 81 LYS A CA 1
ATOM 555 C C . LYS A 1 81 ? -9.564 -2.474 20.076 1.00 95.00 81 LYS A C 1
ATOM 557 O O . LYS A 1 81 ? -9.384 -1.710 19.129 1.00 95.00 81 LYS A O 1
ATOM 562 N N . ASN A 1 82 ? -8.832 -3.565 20.275 1.00 95.00 82 ASN A N 1
ATOM 563 C CA . ASN A 1 82 ? -7.739 -3.972 19.394 1.00 95.00 82 ASN A CA 1
ATOM 564 C C . ASN A 1 82 ? -8.248 -4.483 18.047 1.00 95.00 82 ASN A C 1
ATOM 566 O O . ASN A 1 82 ? -7.726 -4.076 17.009 1.00 95.00 82 ASN A O 1
ATOM 570 N N . ASP A 1 83 ? -9.267 -5.338 18.059 1.00 94.50 83 ASP A N 1
ATOM 571 C CA . ASP A 1 83 ? -9.822 -5.928 16.844 1.00 94.50 83 ASP A CA 1
ATOM 572 C C . ASP A 1 83 ? -10.510 -4.858 16.000 1.00 94.50 83 ASP A C 1
ATOM 574 O O . ASP A 1 83 ? -10.174 -4.685 14.828 1.00 94.50 83 ASP A O 1
ATOM 578 N N . PHE A 1 84 ? -11.336 -4.017 16.629 1.00 94.94 84 PHE A N 1
ATOM 579 C CA . PHE A 1 84 ? -11.979 -2.918 15.920 1.00 94.94 84 PHE A CA 1
ATOM 580 C C . PHE A 1 84 ? -10.973 -1.861 15.435 1.00 94.94 84 PHE A C 1
ATOM 582 O O . PHE A 1 84 ? -11.161 -1.279 14.371 1.00 94.94 84 PHE A O 1
ATOM 589 N N . SER A 1 85 ? -9.854 -1.637 16.143 1.00 94.56 85 SER A N 1
ATOM 590 C CA . SER A 1 85 ? -8.794 -0.738 15.648 1.00 94.56 85 SER A CA 1
ATOM 591 C C . SER A 1 85 ? -8.176 -1.236 14.346 1.00 94.56 85 SER A C 1
ATOM 593 O O . SER A 1 85 ? -7.922 -0.427 13.456 1.00 94.56 85 SER A O 1
ATOM 595 N N . LYS A 1 86 ? -7.942 -2.547 14.212 1.00 94.44 86 LYS A N 1
ATOM 596 C CA . LYS A 1 86 ? -7.405 -3.132 12.974 1.00 94.44 86 LYS A CA 1
ATOM 597 C C . LYS A 1 86 ? -8.393 -2.959 11.824 1.00 94.44 86 LYS A C 1
ATOM 599 O O . LYS A 1 86 ? -8.011 -2.449 10.775 1.00 94.44 86 LYS A O 1
ATOM 604 N N . GLU A 1 87 ? -9.664 -3.282 12.059 1.00 94.81 87 GLU A N 1
ATOM 605 C CA . GLU A 1 87 ? -10.725 -3.115 11.060 1.00 94.81 87 GLU A CA 1
ATOM 606 C C . GLU A 1 87 ? -10.865 -1.660 10.604 1.00 94.81 87 GLU A C 1
ATOM 608 O O . GLU A 1 87 ? -10.955 -1.392 9.407 1.00 94.81 87 GLU A O 1
ATOM 613 N N . VAL A 1 88 ? -10.828 -0.707 11.541 1.00 94.38 88 VAL A N 1
ATOM 614 C CA . VAL A 1 88 ? -10.886 0.725 11.227 1.00 94.38 88 VAL A CA 1
ATOM 615 C C . VAL A 1 88 ? -9.668 1.159 10.418 1.00 94.38 88 VAL A C 1
ATOM 617 O O . VAL A 1 88 ? -9.830 1.887 9.443 1.00 94.38 88 VAL A O 1
ATOM 620 N N . VAL A 1 89 ? -8.458 0.712 10.769 1.00 93.19 89 VAL A N 1
ATOM 621 C CA . VAL A 1 89 ? -7.244 1.040 10.003 1.00 93.19 89 VAL A CA 1
ATOM 622 C C . VAL A 1 89 ? -7.336 0.509 8.572 1.00 93.19 89 VAL A C 1
ATOM 624 O O . VAL A 1 89 ? -7.031 1.248 7.632 1.00 93.19 89 VAL A O 1
ATOM 627 N N . ASP A 1 90 ? -7.788 -0.728 8.386 1.00 93.75 90 ASP A N 1
ATOM 628 C CA . ASP A 1 90 ? -7.904 -1.343 7.062 1.00 93.75 90 ASP A CA 1
ATOM 629 C C . ASP A 1 90 ? -9.017 -0.702 6.223 1.00 93.75 90 ASP A C 1
ATOM 631 O O . ASP A 1 90 ? -8.812 -0.387 5.046 1.00 93.75 90 ASP A O 1
ATOM 635 N N . ALA A 1 91 ? -10.171 -0.421 6.833 1.00 94.00 91 ALA A N 1
ATOM 636 C CA . ALA A 1 91 ? -11.263 0.298 6.186 1.00 94.00 91 ALA A CA 1
ATOM 637 C C . ALA A 1 91 ? -10.830 1.707 5.761 1.00 94.00 91 ALA A C 1
ATOM 639 O O . ALA A 1 91 ? -11.097 2.124 4.634 1.00 94.00 91 ALA A O 1
ATOM 640 N N . ALA A 1 92 ? -10.102 2.416 6.624 1.00 93.50 92 ALA A N 1
ATOM 641 C CA . ALA A 1 92 ? -9.656 3.772 6.347 1.00 93.50 92 ALA A CA 1
ATOM 642 C C . ALA A 1 92 ? -8.570 3.809 5.253 1.00 93.50 92 ALA A C 1
ATOM 644 O O . ALA A 1 92 ? -8.576 4.706 4.407 1.00 93.50 92 ALA A O 1
ATOM 645 N N . LYS A 1 93 ? -7.684 2.800 5.195 1.00 93.06 93 LYS A N 1
ATOM 646 C CA . LYS A 1 93 ? -6.752 2.602 4.070 1.00 93.06 93 LYS A CA 1
ATOM 647 C C . LYS A 1 93 ? -7.488 2.379 2.753 1.00 93.06 93 LYS A C 1
ATOM 649 O O . LYS A 1 93 ? -7.145 2.993 1.743 1.00 93.06 93 LYS A O 1
ATOM 654 N N . LYS A 1 94 ? -8.500 1.510 2.760 1.00 93.75 94 LYS A N 1
ATOM 655 C CA . LYS A 1 94 ? -9.313 1.215 1.577 1.00 93.75 94 LYS A CA 1
ATOM 656 C C . LYS A 1 94 ? -10.057 2.456 1.087 1.00 93.75 94 LYS A C 1
ATOM 658 O O . LYS A 1 94 ? -9.951 2.801 -0.083 1.00 93.75 94 LYS A O 1
ATOM 663 N N . GLU A 1 95 ? -10.726 3.171 1.985 1.00 92.69 95 GLU A N 1
ATOM 664 C CA . GLU A 1 95 ? -11.447 4.397 1.641 1.00 92.69 95 GLU A CA 1
ATOM 665 C C . GLU A 1 95 ? -10.508 5.475 1.083 1.00 92.69 95 GLU A C 1
ATOM 667 O O . GLU A 1 95 ? -10.857 6.169 0.127 1.00 92.69 95 GLU A O 1
ATOM 672 N N . ALA A 1 96 ? -9.298 5.606 1.638 1.00 92.94 96 ALA A N 1
ATOM 673 C CA . ALA A 1 96 ? -8.299 6.522 1.103 1.00 92.94 96 ALA A CA 1
ATOM 674 C C . ALA A 1 96 ? -7.915 6.166 -0.338 1.00 92.94 96 ALA A C 1
ATOM 676 O O . ALA A 1 96 ? -7.885 7.070 -1.167 1.00 92.94 96 ALA A O 1
ATOM 677 N N . LYS A 1 97 ? -7.694 4.878 -0.649 1.00 91.94 97 LYS A N 1
ATOM 678 C CA . LYS A 1 97 ? -7.426 4.396 -2.017 1.00 91.94 97 LYS A CA 1
ATOM 679 C C . LYS A 1 97 ? -8.604 4.647 -2.962 1.00 91.94 97 LYS A C 1
ATOM 681 O O . LYS A 1 97 ? -8.388 5.125 -4.070 1.00 91.94 97 LYS A O 1
ATOM 686 N N . ASP A 1 98 ? -9.833 4.409 -2.512 1.00 92.94 98 ASP A N 1
ATOM 687 C CA . ASP A 1 98 ? -11.046 4.603 -3.321 1.00 92.94 98 ASP A CA 1
ATOM 688 C C . ASP A 1 98 ? -11.315 6.087 -3.641 1.00 92.94 98 ASP A C 1
ATOM 690 O O . ASP A 1 98 ? -11.932 6.412 -4.657 1.00 92.94 98 ASP A O 1
ATOM 694 N N . LYS A 1 99 ? -10.832 7.007 -2.795 1.00 92.62 99 LYS A N 1
ATOM 695 C CA . LYS A 1 99 ? -10.914 8.461 -3.019 1.00 92.62 99 LYS A CA 1
ATOM 696 C C . LYS A 1 99 ? -9.814 9.010 -3.929 1.00 92.62 99 LYS A C 1
ATOM 698 O O . LYS A 1 99 ? -9.885 10.182 -4.315 1.00 92.62 99 LYS A O 1
ATOM 703 N N . VAL A 1 100 ? -8.799 8.214 -4.267 1.00 92.75 100 VAL A N 1
ATOM 704 C CA . VAL A 1 100 ? -7.747 8.639 -5.196 1.00 92.75 100 VAL A CA 1
ATOM 705 C C . VAL A 1 100 ? -8.350 8.805 -6.588 1.00 92.75 100 VAL A C 1
ATOM 707 O O . VAL A 1 100 ? -9.125 7.980 -7.070 1.00 92.75 100 VAL A O 1
ATOM 710 N N . LYS A 1 101 ? -8.010 9.911 -7.253 1.00 92.31 101 LYS A N 1
ATOM 711 C CA . LYS A 1 101 ? -8.455 10.164 -8.627 1.00 92.31 101 LYS A CA 1
ATOM 712 C C . LYS A 1 101 ? -7.832 9.138 -9.573 1.00 92.31 101 LYS A C 1
ATOM 714 O O . LYS A 1 101 ? -6.700 8.722 -9.377 1.00 92.31 101 LYS A O 1
ATOM 719 N N . LYS A 1 102 ? -8.540 8.796 -10.650 1.00 88.62 102 LYS A N 1
ATOM 720 C CA . LYS A 1 102 ? -8.123 7.757 -11.610 1.00 88.62 102 LYS A CA 1
ATOM 721 C C . LYS A 1 102 ? -6.741 7.985 -12.251 1.00 88.62 102 LYS A C 1
ATOM 723 O O . LYS A 1 102 ? -6.121 7.025 -12.684 1.00 88.62 102 LYS A O 1
ATOM 728 N N . ASP A 1 103 ? -6.284 9.232 -12.347 1.00 93.44 103 ASP A N 1
ATOM 729 C CA . ASP A 1 103 ? -4.975 9.611 -12.896 1.00 93.44 103 ASP A CA 1
ATOM 730 C C . ASP A 1 103 ? -3.855 9.698 -11.844 1.00 93.44 103 ASP A C 1
ATOM 732 O O . ASP A 1 103 ? -2.722 10.052 -12.178 1.00 93.44 103 ASP A O 1
ATOM 736 N N . TYR A 1 104 ? -4.169 9.391 -10.584 1.00 94.31 104 TYR A N 1
ATOM 737 C CA . TYR A 1 104 ? -3.233 9.397 -9.472 1.00 94.31 104 TYR A CA 1
ATOM 738 C C . TYR A 1 104 ? -2.972 7.980 -8.971 1.00 94.31 104 TYR A C 1
ATOM 740 O O . TYR A 1 104 ? -3.870 7.145 -8.890 1.00 94.31 104 TYR A O 1
ATOM 748 N N . THR A 1 105 ? -1.733 7.760 -8.560 1.00 91.81 105 THR A N 1
ATOM 749 C CA . THR A 1 105 ? -1.260 6.528 -7.946 1.00 91.81 105 THR A CA 1
ATOM 750 C C . THR A 1 105 ? -0.960 6.804 -6.476 1.00 91.81 105 THR A C 1
ATOM 752 O O . THR A 1 105 ? -0.302 7.790 -6.129 1.00 91.81 105 THR A O 1
ATOM 755 N N . LEU A 1 106 ? -1.460 5.934 -5.596 1.00 92.69 106 LEU A N 1
ATOM 756 C CA . LEU A 1 106 ? -1.184 5.953 -4.161 1.00 92.69 106 LEU A CA 1
ATOM 757 C C . LEU A 1 106 ? -0.506 4.644 -3.764 1.00 92.69 106 LEU A C 1
ATOM 759 O O . LEU A 1 106 ? -1.057 3.563 -3.974 1.00 92.69 106 LEU A O 1
ATOM 763 N N . LYS A 1 107 ? 0.687 4.762 -3.186 1.00 91.50 107 LYS A N 1
ATOM 764 C CA . LYS A 1 107 ? 1.444 3.645 -2.619 1.00 91.50 107 LYS A CA 1
ATOM 765 C C . LYS A 1 107 ? 1.039 3.430 -1.163 1.00 91.50 107 LYS A C 1
ATOM 767 O O . LYS A 1 107 ? 0.699 4.390 -0.473 1.00 91.50 107 LYS A O 1
ATOM 772 N N . ASP A 1 108 ? 1.069 2.181 -0.707 1.00 89.81 108 ASP A N 1
ATOM 773 C CA . ASP A 1 108 ? 0.679 1.829 0.664 1.00 89.81 108 ASP A CA 1
ATOM 774 C C . ASP A 1 108 ? 1.595 2.483 1.703 1.00 89.81 108 ASP A C 1
ATOM 776 O O . ASP A 1 108 ? 1.145 2.901 2.767 1.00 89.81 108 ASP A O 1
ATOM 780 N N . GLU A 1 109 ? 2.865 2.644 1.352 1.00 91.12 109 GLU A N 1
ATOM 781 C CA . GLU A 1 109 ? 3.895 3.296 2.150 1.00 91.12 109 GLU A CA 1
ATOM 782 C C . GLU A 1 109 ? 3.678 4.812 2.267 1.00 91.12 109 GLU A C 1
ATOM 784 O O . GLU A 1 109 ? 4.129 5.420 3.233 1.00 91.12 109 GLU A O 1
ATOM 789 N N . ALA A 1 110 ? 2.948 5.427 1.328 1.00 92.38 110 ALA A N 1
ATOM 790 C CA . ALA A 1 110 ? 2.607 6.854 1.336 1.00 92.38 110 ALA A CA 1
ATOM 791 C C . ALA A 1 110 ? 1.287 7.154 2.072 1.00 92.38 110 ALA A C 1
ATOM 793 O O . ALA A 1 110 ? 0.687 8.218 1.886 1.00 92.38 110 ALA A O 1
ATOM 794 N N . LEU A 1 111 ? 0.818 6.216 2.901 1.00 93.12 111 LEU A N 1
ATOM 795 C CA . LEU A 1 111 ? -0.427 6.300 3.653 1.00 93.12 111 LEU A CA 1
ATOM 796 C C . LEU A 1 111 ? -0.148 6.111 5.148 1.00 93.12 111 LEU A C 1
ATOM 798 O O . LEU A 1 111 ? 0.405 5.104 5.581 1.00 93.12 111 LEU A O 1
ATOM 802 N N . LYS A 1 112 ? -0.584 7.074 5.962 1.00 91.94 112 LYS A N 1
ATOM 803 C CA . LYS A 1 112 ? -0.491 7.023 7.424 1.00 91.94 112 LYS A CA 1
ATOM 804 C C . LYS A 1 112 ? -1.884 7.084 8.029 1.00 91.94 112 LYS A C 1
ATOM 806 O O . LYS A 1 112 ? -2.657 7.994 7.729 1.00 91.94 112 LYS A O 1
ATOM 811 N N . VAL A 1 113 ? -2.181 6.129 8.905 1.00 93.62 113 VAL A N 1
ATOM 812 C CA . VAL A 1 113 ? -3.392 6.127 9.730 1.00 93.62 113 VAL A CA 1
ATOM 813 C C . VAL A 1 113 ? -2.984 6.350 11.176 1.00 93.62 113 VAL A C 1
ATOM 815 O O . VAL A 1 113 ? -2.122 5.648 11.698 1.00 93.62 113 VAL A O 1
ATOM 818 N N . GLU A 1 114 ? -3.603 7.328 11.819 1.00 93.06 114 GLU A N 1
ATOM 819 C CA . GLU A 1 114 ? -3.385 7.667 13.219 1.00 93.06 114 GLU A CA 1
ATOM 820 C C . GLU A 1 114 ? -4.703 7.529 13.980 1.00 93.06 114 GLU A C 1
ATOM 822 O O . GLU A 1 114 ? -5.700 8.156 13.626 1.00 93.06 114 GLU A O 1
ATOM 827 N N . VAL A 1 115 ? -4.725 6.711 15.031 1.00 93.19 115 VAL A N 1
ATOM 828 C CA . VAL A 1 115 ? -5.896 6.593 15.907 1.00 93.19 115 VAL A CA 1
ATOM 829 C C . VAL A 1 115 ? -5.884 7.761 16.892 1.00 93.19 115 VAL A C 1
ATOM 831 O O . VAL A 1 115 ? -5.052 7.808 17.790 1.00 93.19 115 VAL A O 1
ATOM 834 N N . ILE A 1 116 ? -6.822 8.695 16.729 1.00 94.81 116 ILE A N 1
ATOM 835 C CA . ILE A 1 116 ? -6.967 9.884 17.580 1.00 94.81 116 ILE A CA 1
ATOM 836 C C . ILE A 1 116 ? -7.598 9.511 18.924 1.00 94.81 116 ILE A C 1
ATOM 838 O O . ILE A 1 116 ? -7.204 10.017 19.972 1.00 94.81 116 ILE A O 1
ATOM 842 N N . SER A 1 117 ? -8.612 8.644 18.909 1.00 94.50 117 SER A N 1
ATOM 843 C CA . SER A 1 117 ? -9.285 8.210 20.134 1.00 94.50 117 SER A CA 1
ATOM 844 C C . SER A 1 117 ? -9.843 6.805 19.997 1.00 94.50 117 SER A C 1
ATOM 846 O O . SER A 1 117 ? -10.373 6.462 18.943 1.00 94.50 117 SER A O 1
ATOM 848 N N . ASN A 1 118 ? -9.811 6.044 21.089 1.00 94.69 118 ASN A N 1
ATOM 849 C CA . ASN A 1 118 ? -10.409 4.718 21.184 1.00 94.69 118 ASN A CA 1
ATOM 850 C C . ASN A 1 118 ? -11.106 4.555 22.547 1.00 94.69 118 ASN A C 1
ATOM 852 O O . ASN A 1 118 ? -10.466 4.307 23.579 1.00 94.69 118 ASN A O 1
ATOM 856 N N . THR A 1 119 ? -12.425 4.733 22.562 1.00 95.44 119 THR A N 1
ATOM 857 C CA . THR A 1 119 ? -13.246 4.764 23.779 1.00 95.44 119 THR A CA 1
ATOM 858 C C . THR A 1 119 ? -14.262 3.628 23.791 1.00 95.44 119 THR A C 1
ATOM 860 O O . THR A 1 119 ? -14.740 3.198 22.748 1.00 95.44 119 THR A O 1
ATOM 863 N N . ALA A 1 120 ? -14.582 3.129 24.984 1.00 95.62 120 ALA A N 1
ATOM 864 C CA . ALA A 1 120 ? -15.672 2.182 25.202 1.00 95.62 120 ALA A CA 1
ATOM 865 C C . ALA A 1 120 ? -16.809 2.901 25.940 1.00 95.62 120 ALA A C 1
ATOM 867 O O . ALA A 1 120 ? -16.542 3.812 26.724 1.00 95.62 120 ALA A O 1
ATOM 868 N N . SER A 1 121 ? -18.060 2.514 25.689 1.00 95.62 121 SER A N 1
ATOM 869 C CA . SER A 1 121 ? -19.232 3.090 26.365 1.00 95.62 121 SER A CA 1
ATOM 870 C C . SER A 1 121 ? -19.346 2.689 27.836 1.00 95.62 121 SER A C 1
ATOM 872 O O . SER A 1 121 ? -20.074 3.344 28.574 1.00 95.62 121 SER A O 1
ATOM 874 N N . ASN A 1 122 ? -18.645 1.627 28.240 1.00 95.50 122 ASN A N 1
ATOM 875 C CA . ASN A 1 122 ? -18.748 0.985 29.545 1.00 95.50 122 ASN A CA 1
ATOM 876 C C . ASN A 1 122 ? -17.363 0.663 30.108 1.00 95.50 122 ASN A C 1
ATOM 878 O O . ASN A 1 122 ? -16.397 0.486 29.357 1.00 95.50 122 ASN A O 1
ATOM 882 N N . ALA A 1 123 ? -17.281 0.600 31.434 1.00 93.88 123 ALA A N 1
ATOM 883 C CA . ALA A 1 123 ? -16.083 0.222 32.167 1.00 93.88 123 ALA A CA 1
ATOM 884 C C . ALA A 1 123 ? -16.113 -1.265 32.548 1.00 93.88 123 ALA A C 1
ATOM 886 O O . ALA A 1 123 ? -17.153 -1.921 32.531 1.00 93.88 123 ALA A O 1
ATOM 887 N N . ALA A 1 124 ? -14.948 -1.805 32.908 1.00 93.44 124 ALA A N 1
ATOM 888 C CA . ALA A 1 124 ? -14.878 -3.152 33.457 1.00 93.44 124 ALA A CA 1
ATOM 889 C C . ALA A 1 124 ? -15.656 -3.223 34.782 1.00 93.44 124 ALA A C 1
ATOM 891 O O . ALA A 1 124 ? -15.501 -2.351 35.638 1.00 93.44 124 ALA A O 1
ATOM 892 N N . GLY A 1 125 ? -16.464 -4.268 34.948 1.00 91.56 125 GLY A N 1
ATOM 893 C CA . GLY A 1 125 ? -17.375 -4.431 36.081 1.00 91.56 125 GLY A CA 1
ATOM 894 C C . GLY A 1 125 ? -18.799 -3.933 35.818 1.00 91.56 125 GLY A C 1
ATOM 895 O O . GLY A 1 125 ? -19.695 -4.266 36.593 1.00 91.56 125 GLY A O 1
ATOM 896 N N . ASP A 1 126 ? -19.041 -3.205 34.722 1.00 91.56 126 ASP A N 1
ATOM 897 C CA . ASP A 1 126 ? -20.397 -2.810 34.344 1.00 91.56 126 ASP A CA 1
ATOM 898 C C . ASP A 1 126 ? -21.231 -4.042 33.981 1.00 91.56 126 ASP A C 1
ATOM 900 O O . ASP A 1 126 ? -20.797 -4.921 33.231 1.00 91.56 126 ASP A O 1
ATOM 904 N N . THR A 1 127 ? -22.455 -4.086 34.506 1.00 93.81 127 THR A N 1
ATOM 905 C CA . THR A 1 127 ? -23.423 -5.146 34.220 1.00 93.81 127 THR A CA 1
ATOM 906 C C . THR A 1 127 ? -24.280 -4.755 33.017 1.00 93.81 127 THR A C 1
ATOM 908 O O . THR A 1 127 ? -25.306 -4.091 33.172 1.00 93.81 127 THR A O 1
ATOM 911 N N . VAL A 1 128 ? -23.831 -5.121 31.816 1.00 93.25 128 VAL A N 1
ATOM 912 C CA . VAL A 1 128 ? -24.519 -4.863 30.542 1.00 93.25 128 VAL A CA 1
ATOM 913 C C . VAL A 1 128 ? -24.344 -6.046 29.591 1.00 93.25 128 VAL A C 1
ATOM 915 O O . VAL A 1 128 ? -23.293 -6.683 29.575 1.00 93.25 128 VAL A O 1
ATOM 918 N N . ASP A 1 129 ? -25.352 -6.307 28.759 1.00 89.50 129 ASP A N 1
ATOM 919 C CA . ASP A 1 129 ? -25.301 -7.398 27.773 1.00 89.50 129 ASP A CA 1
ATOM 920 C C . ASP A 1 129 ? -24.412 -7.053 26.566 1.00 89.50 129 ASP A C 1
ATOM 922 O O . ASP A 1 129 ? -23.858 -7.934 25.912 1.00 89.50 129 ASP A O 1
ATOM 926 N N . GLN A 1 130 ? -24.292 -5.761 26.242 1.00 91.88 130 GLN A N 1
ATOM 927 C CA . GLN A 1 130 ? -23.506 -5.244 25.122 1.00 91.88 130 GLN A CA 1
ATOM 928 C C . GLN A 1 130 ? -22.914 -3.879 25.476 1.00 91.88 130 GLN A C 1
ATOM 930 O O . GLN A 1 130 ? -23.519 -3.094 26.207 1.00 91.88 130 GLN A O 1
ATOM 935 N N . PHE A 1 131 ? -21.758 -3.565 24.897 1.00 93.62 131 PHE A N 1
ATOM 936 C CA . PHE A 1 131 ? -21.145 -2.241 24.958 1.00 93.62 131 PHE A CA 1
ATOM 937 C C . PHE A 1 131 ? -20.654 -1.829 23.568 1.00 93.62 131 PHE A C 1
ATOM 939 O O . PHE A 1 131 ? -20.497 -2.650 22.668 1.00 93.62 131 PHE A O 1
ATOM 946 N N . THR A 1 132 ? -20.426 -0.534 23.373 1.00 94.50 132 THR A N 1
ATOM 947 C CA . THR A 1 132 ? -19.964 0.033 22.102 1.00 94.50 132 THR A CA 1
ATOM 948 C C . THR A 1 132 ? -18.529 0.518 22.229 1.00 94.50 132 THR A C 1
ATOM 950 O O . THR A 1 132 ? -18.190 1.214 23.186 1.00 94.50 132 THR A O 1
ATOM 953 N N . VAL A 1 133 ? -17.704 0.233 21.222 1.00 95.31 133 VAL A N 1
ATOM 954 C CA . VAL A 1 133 ? -16.391 0.864 21.043 1.00 95.31 133 VAL A CA 1
ATOM 955 C C . VAL A 1 133 ? -16.494 1.926 19.951 1.00 95.31 133 VAL A C 1
ATOM 957 O O . VAL A 1 133 ? -17.038 1.676 18.878 1.00 95.31 133 VAL A O 1
ATOM 960 N N . LYS A 1 134 ? -15.978 3.127 20.220 1.00 95.62 134 LYS A N 1
ATOM 961 C CA . LYS A 1 134 ? -15.877 4.219 19.247 1.00 95.62 134 LYS A CA 1
ATOM 962 C C . LYS A 1 134 ? -14.414 4.535 18.988 1.00 95.62 134 LYS A C 1
ATOM 964 O O . LYS A 1 134 ? -13.661 4.845 19.914 1.00 95.62 134 LYS A O 1
ATOM 969 N N . ILE A 1 135 ? -14.035 4.498 17.716 1.00 95.31 135 ILE A N 1
ATOM 970 C CA . ILE A 1 135 ? -12.683 4.804 17.260 1.00 95.31 135 ILE A CA 1
ATOM 971 C C . ILE A 1 135 ? -12.757 5.976 16.294 1.00 95.31 135 ILE A C 1
ATOM 973 O O . ILE A 1 135 ? -13.505 5.935 15.322 1.00 95.31 135 ILE A O 1
ATOM 977 N N . ASN A 1 136 ? -11.966 7.011 16.565 1.00 93.94 136 ASN A N 1
ATOM 978 C CA . ASN A 1 136 ? -11.732 8.097 15.624 1.00 93.94 136 ASN A CA 1
ATOM 979 C C . ASN A 1 136 ? -10.309 7.955 15.104 1.00 93.94 136 ASN A C 1
ATOM 981 O O . ASN A 1 136 ? -9.365 7.951 15.895 1.00 93.94 136 ASN A O 1
ATOM 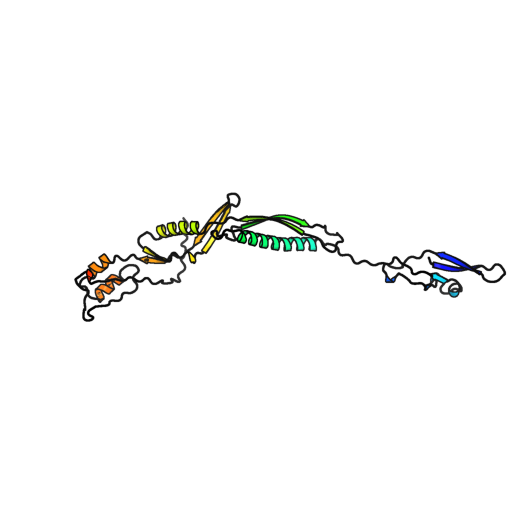985 N N . ALA A 1 137 ? -10.160 7.857 13.788 1.00 94.12 137 ALA A N 1
ATOM 986 C CA . ALA A 1 137 ? -8.868 7.777 13.129 1.00 94.12 137 ALA A CA 1
ATOM 987 C C . ALA A 1 137 ? -8.728 8.895 12.092 1.00 94.12 137 ALA A C 1
ATOM 989 O O . ALA A 1 137 ? -9.691 9.275 11.426 1.00 94.12 137 ALA A O 1
ATOM 990 N N . LYS A 1 138 ? -7.512 9.415 11.959 1.00 93.00 138 LYS A N 1
ATOM 991 C CA . LYS A 1 138 ? -7.107 10.349 10.915 1.00 93.00 138 LYS A CA 1
ATOM 992 C C . LYS A 1 138 ? -6.303 9.585 9.879 1.00 93.00 138 LYS A C 1
ATOM 994 O O . LYS A 1 138 ? -5.311 8.946 10.220 1.00 93.00 138 LYS A O 1
ATOM 999 N N . VAL A 1 139 ? -6.701 9.689 8.617 1.00 93.19 139 VAL A N 1
ATOM 1000 C CA . VAL A 1 139 ? -5.904 9.182 7.498 1.00 93.19 139 VAL A CA 1
ATOM 1001 C C . VAL A 1 139 ? -5.285 10.349 6.758 1.00 93.19 139 VAL A C 1
ATOM 1003 O O . VAL A 1 139 ? -5.968 11.310 6.405 1.00 93.19 139 VAL A O 1
ATOM 1006 N N . GLN A 1 140 ? -3.986 10.248 6.515 1.00 92.88 140 GLN A N 1
ATOM 1007 C CA . GLN A 1 140 ? -3.253 11.114 5.606 1.00 92.88 140 GLN A CA 1
ATOM 1008 C C . GLN A 1 140 ? -2.639 10.241 4.518 1.00 92.88 140 GLN A C 1
ATOM 1010 O O . GLN A 1 140 ? -2.172 9.135 4.787 1.00 92.88 140 GLN A O 1
ATOM 1015 N N . ALA A 1 141 ? -2.667 10.729 3.286 1.00 93.00 141 ALA A N 1
ATOM 1016 C CA . ALA A 1 141 ? -2.127 10.028 2.137 1.00 93.00 141 ALA A CA 1
ATOM 1017 C C . ALA A 1 141 ? -1.530 11.043 1.167 1.00 93.00 141 ALA A C 1
ATOM 1019 O O . ALA A 1 141 ? -2.121 12.104 0.944 1.00 93.00 141 ALA A O 1
ATOM 1020 N N . VAL A 1 142 ? -0.385 10.707 0.579 1.00 92.94 142 VAL A N 1
ATOM 1021 C CA . VAL A 1 142 ? 0.231 11.498 -0.488 1.00 92.94 142 VAL A CA 1
ATOM 1022 C C . VAL A 1 142 ? 0.249 10.647 -1.751 1.00 92.94 142 VAL A C 1
ATOM 1024 O O . VAL A 1 142 ? 0.740 9.524 -1.757 1.00 92.94 142 VAL A O 1
ATOM 1027 N N . SER A 1 143 ? -0.332 11.171 -2.825 1.00 93.50 143 SER A N 1
ATOM 1028 C CA . SER A 1 143 ? -0.409 10.498 -4.124 1.00 93.50 143 SER A CA 1
ATOM 1029 C C . SER A 1 143 ? 0.267 11.347 -5.189 1.00 93.50 143 SER A C 1
ATOM 1031 O O . SER A 1 143 ? 0.438 12.556 -5.021 1.00 93.50 143 SER A O 1
ATOM 1033 N N . TYR A 1 144 ? 0.634 10.724 -6.302 1.00 92.00 144 TYR A N 1
ATOM 1034 C CA . TYR A 1 144 ? 1.230 11.408 -7.443 1.00 92.00 144 TYR A CA 1
ATOM 1035 C C . TYR A 1 144 ? 0.475 11.095 -8.718 1.00 92.00 144 TYR A C 1
ATOM 1037 O O . TYR A 1 144 ? -0.168 10.060 -8.840 1.00 92.00 144 TYR A O 1
ATOM 1045 N N . LYS A 1 145 ? 0.574 12.001 -9.686 1.00 94.25 145 LYS A N 1
ATOM 1046 C CA . LYS A 1 145 ? 0.018 11.795 -11.016 1.00 94.25 145 LYS A CA 1
ATOM 1047 C C . LYS A 1 145 ? 0.964 10.918 -11.829 1.00 94.25 145 LYS A C 1
ATOM 1049 O O . LYS A 1 145 ? 2.120 11.300 -12.016 1.00 94.25 145 LYS A O 1
ATOM 1054 N N . GLU A 1 146 ? 0.464 9.802 -12.350 1.00 90.88 146 GLU A N 1
ATOM 1055 C CA . GLU A 1 146 ? 1.275 8.829 -13.102 1.00 90.88 146 GLU A CA 1
ATOM 1056 C C . GLU A 1 146 ? 1.979 9.486 -14.300 1.00 90.88 146 GLU A C 1
ATOM 1058 O O . GLU A 1 146 ? 3.165 9.297 -14.553 1.00 90.88 146 GLU A O 1
ATOM 1063 N N . ASP A 1 147 ? 1.263 10.390 -14.969 1.00 92.69 147 ASP A N 1
ATOM 1064 C CA . ASP A 1 147 ? 1.745 11.138 -16.130 1.00 92.69 147 ASP A CA 1
ATOM 1065 C C . ASP A 1 147 ? 2.974 12.017 -15.818 1.00 92.69 147 ASP A C 1
ATOM 1067 O O . ASP A 1 147 ? 3.822 12.249 -16.682 1.00 92.69 147 ASP A O 1
ATOM 1071 N N . ASN A 1 148 ? 3.092 12.507 -14.578 1.00 92.69 148 ASN A N 1
ATOM 1072 C CA . ASN A 1 148 ? 4.251 13.289 -14.145 1.00 92.69 148 ASN A CA 1
ATOM 1073 C C . ASN A 1 148 ? 5.460 12.386 -13.888 1.00 92.69 148 ASN A C 1
ATOM 1075 O O . ASN A 1 148 ? 6.569 12.743 -14.288 1.00 92.69 148 ASN A O 1
ATOM 1079 N N . LEU A 1 149 ? 5.244 11.218 -13.269 1.00 91.25 149 LEU A N 1
ATOM 1080 C CA . LEU A 1 149 ? 6.300 10.230 -13.055 1.00 91.25 149 LEU A CA 1
ATOM 1081 C C . LEU A 1 149 ? 6.847 9.739 -14.399 1.00 91.25 149 LEU A C 1
ATOM 1083 O O . LEU A 1 149 ? 8.056 9.757 -14.605 1.00 91.25 149 LEU A O 1
ATOM 1087 N N . LYS A 1 150 ? 5.965 9.406 -15.349 1.00 90.44 150 LYS A N 1
ATOM 1088 C CA . LYS A 1 150 ? 6.353 8.961 -16.693 1.00 90.44 150 LYS A CA 1
ATOM 1089 C C . LYS A 1 150 ? 7.190 9.996 -17.446 1.00 90.44 150 LYS A C 1
ATOM 1091 O O . LYS A 1 150 ? 8.193 9.647 -18.061 1.00 90.44 150 LYS A O 1
ATOM 1096 N N . LYS A 1 151 ? 6.834 11.284 -17.365 1.00 90.50 151 LYS A N 1
ATOM 1097 C CA . LYS A 1 151 ? 7.618 12.376 -17.978 1.00 90.50 151 LYS A CA 1
ATOM 1098 C C . LYS A 1 151 ? 8.981 12.566 -17.316 1.00 90.50 151 LYS A C 1
ATOM 1100 O O . LYS A 1 151 ? 9.970 12.777 -18.016 1.00 90.50 151 LYS A O 1
ATOM 1105 N N . ALA A 1 152 ? 9.036 12.514 -15.985 1.00 89.44 152 ALA A N 1
ATOM 1106 C CA . ALA A 1 152 ? 10.291 12.616 -15.245 1.00 89.44 152 ALA A CA 1
ATOM 1107 C C . ALA A 1 152 ? 11.222 11.440 -15.580 1.00 89.44 152 ALA A C 1
ATOM 1109 O O . ALA A 1 152 ? 12.410 11.649 -15.831 1.00 89.44 152 ALA A O 1
ATOM 1110 N N . TYR A 1 153 ? 10.655 10.235 -15.656 1.00 89.00 153 TYR A N 1
ATOM 1111 C CA . TYR A 1 153 ? 11.348 9.017 -16.045 1.00 89.00 153 TYR A CA 1
ATOM 1112 C C . TYR A 1 153 ? 11.900 9.090 -17.470 1.00 89.00 153 TYR A C 1
ATOM 1114 O O . TYR A 1 153 ? 13.105 8.951 -17.646 1.00 89.00 153 TYR A O 1
ATOM 1122 N N . ALA A 1 154 ? 11.059 9.384 -18.468 1.00 84.31 154 ALA A N 1
ATOM 1123 C CA . ALA A 1 154 ? 11.475 9.452 -19.870 1.00 84.31 154 ALA A CA 1
ATOM 1124 C C . ALA A 1 154 ? 12.659 10.411 -20.071 1.00 84.31 154 ALA A C 1
ATOM 1126 O O . ALA A 1 154 ? 13.647 10.063 -20.711 1.00 84.31 154 ALA A O 1
ATOM 1127 N N . LYS A 1 155 ? 12.619 11.583 -19.424 1.00 84.50 155 LYS A N 1
ATOM 1128 C CA . LYS A 1 155 ? 13.726 12.547 -19.460 1.00 84.50 155 LYS A CA 1
ATOM 1129 C C . LYS A 1 155 ? 15.016 11.986 -18.848 1.00 84.50 155 LYS A C 1
ATOM 1131 O O . LYS A 1 155 ? 16.104 12.304 -19.321 1.00 84.50 155 LYS A O 1
ATOM 1136 N N . LYS A 1 156 ? 14.922 11.200 -17.772 1.00 83.50 156 LYS A N 1
ATOM 1137 C CA . LYS A 1 156 ? 16.087 10.577 -17.128 1.00 83.50 156 LYS A CA 1
ATOM 1138 C C . LYS A 1 156 ? 16.646 9.433 -17.982 1.00 83.50 156 LYS A C 1
ATOM 1140 O O . LYS A 1 156 ? 17.849 9.410 -18.216 1.00 83.50 156 LYS A O 1
ATOM 1145 N N . ALA A 1 157 ? 15.776 8.575 -18.513 1.00 79.81 157 ALA A N 1
ATOM 1146 C CA . ALA A 1 157 ? 16.134 7.476 -19.407 1.00 79.81 157 ALA A CA 1
ATOM 1147 C C . ALA A 1 157 ? 16.834 7.967 -20.688 1.00 79.81 157 ALA A C 1
ATOM 1149 O O . ALA A 1 157 ? 17.848 7.403 -21.088 1.00 79.81 157 ALA A O 1
ATOM 1150 N N . GLU A 1 158 ? 16.357 9.057 -21.300 1.00 75.44 158 GLU A N 1
ATOM 1151 C CA . GLU A 1 158 ? 17.017 9.681 -22.459 1.00 75.44 158 GLU A CA 1
ATOM 1152 C C . GLU A 1 158 ? 18.435 10.176 -22.131 1.00 75.44 158 GLU A C 1
ATOM 1154 O O . GLU A 1 158 ? 19.359 9.978 -22.923 1.00 75.44 158 GLU A O 1
ATOM 1159 N N . ASN A 1 159 ? 18.621 10.790 -20.958 1.00 78.00 159 ASN A N 1
ATOM 1160 C CA . ASN A 1 159 ? 19.928 11.288 -20.525 1.00 78.00 159 ASN A CA 1
ATOM 1161 C C . ASN A 1 159 ? 20.914 10.145 -20.235 1.00 78.00 159 ASN A C 1
ATOM 1163 O O . ASN A 1 159 ? 22.078 10.237 -20.621 1.00 78.00 159 ASN A O 1
ATOM 1167 N N . GLU A 1 160 ? 20.465 9.075 -19.574 1.00 72.81 160 GLU A N 1
ATOM 1168 C CA . GLU A 1 160 ? 21.306 7.910 -19.260 1.00 72.81 160 GLU A CA 1
ATOM 1169 C C . GLU A 1 160 ? 21.601 7.049 -20.501 1.00 72.81 160 GLU A C 1
ATOM 1171 O O . GLU A 1 160 ? 22.698 6.509 -20.628 1.00 72.81 160 GLU A O 1
ATOM 1176 N N . GLY A 1 161 ? 20.679 6.992 -21.470 1.00 65.81 161 GLY A N 1
ATOM 1177 C CA . GLY A 1 161 ? 20.861 6.304 -22.756 1.00 65.81 161 GLY A CA 1
ATOM 1178 C C . GLY A 1 161 ? 21.881 6.960 -23.700 1.00 65.81 161 GLY A C 1
ATOM 1179 O O . GLY A 1 161 ? 22.212 6.395 -24.746 1.00 65.81 161 GLY A O 1
ATOM 1180 N N . GLY A 1 162 ? 22.394 8.146 -23.354 1.00 63.28 162 GLY A N 1
ATOM 1181 C CA . GLY A 1 162 ? 23.567 8.756 -23.986 1.00 63.28 162 GLY A CA 1
ATOM 1182 C C . GLY A 1 162 ? 23.399 9.188 -25.447 1.00 63.28 162 GLY A C 1
ATOM 1183 O O . GLY A 1 162 ? 24.400 9.443 -26.108 1.00 63.28 162 GLY A O 1
ATOM 1184 N N . GLY A 1 163 ? 22.175 9.250 -25.984 1.00 60.44 163 GLY A N 1
ATOM 1185 C CA . GLY A 1 163 ? 21.868 9.759 -27.334 1.00 60.44 163 GLY A CA 1
ATOM 1186 C C . GLY A 1 163 ? 22.430 8.959 -28.525 1.00 60.44 163 GLY A C 1
ATOM 1187 O O . GLY A 1 163 ? 22.146 9.304 -29.669 1.00 60.44 163 GLY A O 1
ATOM 1188 N N . ILE A 1 164 ? 23.213 7.902 -28.282 1.00 56.66 164 ILE A N 1
ATOM 1189 C CA . ILE A 1 164 ? 23.885 7.075 -29.309 1.00 56.66 164 ILE A CA 1
ATOM 1190 C C . ILE A 1 164 ? 23.147 5.736 -29.527 1.00 56.66 164 ILE A C 1
ATOM 1192 O O . ILE A 1 164 ? 23.419 5.003 -30.480 1.00 56.66 164 ILE A O 1
ATOM 1196 N N . LYS A 1 165 ? 22.178 5.410 -28.666 1.00 72.31 165 LYS A N 1
ATOM 1197 C CA . LYS A 1 165 ? 21.406 4.162 -28.706 1.00 72.31 165 LYS A CA 1
ATOM 1198 C C . LYS A 1 165 ? 19.909 4.468 -28.800 1.00 72.31 165 LYS A C 1
ATOM 1200 O O . LYS A 1 165 ? 19.424 5.401 -28.168 1.00 72.31 165 LYS A O 1
ATOM 1205 N N . ASN A 1 166 ? 19.174 3.687 -29.588 1.00 74.06 166 ASN A N 1
ATOM 1206 C CA . ASN A 1 166 ? 17.715 3.753 -29.637 1.00 74.06 166 ASN A CA 1
ATOM 1207 C C . ASN A 1 166 ? 17.133 2.991 -28.444 1.00 74.06 166 ASN A C 1
ATOM 1209 O O . ASN A 1 166 ? 17.507 1.838 -28.213 1.00 74.06 166 ASN A O 1
ATOM 1213 N N . VAL A 1 167 ? 16.175 3.597 -27.743 1.00 76.00 167 VAL A N 1
ATOM 1214 C CA . VAL A 1 167 ? 15.385 2.910 -26.714 1.00 76.00 167 VAL A CA 1
ATOM 1215 C C . VAL A 1 167 ? 14.399 1.966 -27.404 1.00 76.00 167 VAL A C 1
ATOM 1217 O O . VAL A 1 167 ? 13.555 2.395 -28.188 1.00 76.00 167 VAL A O 1
ATOM 1220 N N . VAL A 1 168 ? 14.549 0.669 -27.149 1.00 78.88 168 VAL A N 1
ATOM 1221 C CA . VAL A 1 168 ? 13.713 -0.405 -27.712 1.00 78.88 168 VAL A CA 1
ATOM 1222 C C . VAL A 1 168 ? 12.534 -0.681 -26.789 1.00 78.88 168 VAL A C 1
ATOM 1224 O O . VAL A 1 168 ? 11.413 -0.894 -27.242 1.00 78.88 168 VAL A O 1
ATOM 1227 N N . ASP A 1 169 ? 12.815 -0.691 -25.490 1.00 81.31 169 ASP A N 1
ATOM 1228 C CA . ASP A 1 169 ? 11.857 -0.809 -24.402 1.00 81.31 169 ASP A CA 1
ATOM 1229 C C . ASP A 1 169 ? 12.429 -0.029 -23.218 1.00 81.31 169 ASP A C 1
ATOM 1231 O O . ASP A 1 169 ? 13.582 -0.239 -22.840 1.00 81.31 169 ASP A O 1
ATOM 1235 N N . ASP A 1 170 ? 11.650 0.901 -22.678 1.00 80.75 170 ASP A N 1
ATOM 1236 C CA . ASP A 1 170 ? 12.062 1.713 -21.541 1.00 80.75 170 ASP A CA 1
ATOM 1237 C C . ASP A 1 170 ? 11.765 1.012 -20.206 1.00 80.75 170 ASP A C 1
ATOM 1239 O O . ASP A 1 170 ? 12.065 1.566 -19.162 1.00 80.75 170 ASP A O 1
ATOM 1243 N N . GLY A 1 171 ? 11.173 -0.186 -20.197 1.00 85.88 171 GLY A N 1
ATOM 1244 C CA . GLY A 1 171 ? 10.955 -0.974 -18.984 1.00 85.88 171 GLY A CA 1
ATOM 1245 C C . GLY A 1 171 ? 9.977 -0.359 -17.980 1.00 85.88 171 GLY A C 1
ATOM 1246 O O . GLY A 1 171 ? 9.796 -0.925 -16.900 1.00 85.88 171 GLY A O 1
ATOM 1247 N N . TYR A 1 172 ? 9.320 0.761 -18.310 1.00 87.81 172 TYR A N 1
ATOM 1248 C CA . TYR A 1 172 ? 8.477 1.508 -17.374 1.00 87.81 172 TYR A CA 1
ATOM 1249 C C . TYR A 1 172 ? 7.339 0.651 -16.812 1.00 87.81 172 TYR A C 1
ATOM 1251 O O . TYR A 1 172 ? 7.092 0.642 -15.609 1.00 87.81 172 TYR A O 1
ATOM 1259 N N . ASP A 1 173 ? 6.693 -0.138 -17.672 1.00 86.38 173 ASP A N 1
ATOM 1260 C CA . ASP A 1 173 ? 5.552 -0.982 -17.300 1.00 86.38 173 ASP A CA 1
ATOM 1261 C C . ASP A 1 173 ? 5.929 -2.131 -16.344 1.00 86.38 173 ASP A C 1
ATOM 1263 O O . ASP A 1 173 ? 5.062 -2.695 -15.675 1.00 86.38 173 ASP A O 1
ATOM 1267 N N . LYS A 1 174 ? 7.217 -2.494 -16.273 1.00 87.94 174 LYS A N 1
ATOM 1268 C CA . LYS A 1 174 ? 7.750 -3.528 -15.368 1.00 87.94 174 LYS A CA 1
ATOM 1269 C C . LYS A 1 174 ? 8.512 -2.934 -14.183 1.00 87.94 174 LYS A C 1
ATOM 1271 O O . LYS A 1 174 ? 9.076 -3.686 -13.385 1.00 87.94 174 LYS A O 1
ATOM 1276 N N . ALA A 1 175 ? 8.544 -1.610 -14.071 1.00 90.06 175 ALA A N 1
ATOM 1277 C CA . ALA A 1 175 ? 9.341 -0.930 -13.075 1.00 90.06 175 ALA A CA 1
ATOM 1278 C C . ALA A 1 175 ? 8.877 -1.255 -11.654 1.00 90.06 175 ALA A C 1
ATOM 1280 O O . ALA A 1 175 ? 7.683 -1.336 -11.347 1.00 90.06 175 ALA A O 1
ATOM 1281 N N . LYS A 1 176 ? 9.847 -1.390 -10.753 1.00 90.81 176 LYS A N 1
ATOM 1282 C CA . LYS A 1 176 ? 9.595 -1.455 -9.316 1.00 90.81 176 LYS A CA 1
ATOM 1283 C C . LYS A 1 176 ? 9.636 -0.042 -8.759 1.00 90.81 176 LYS A C 1
ATOM 1285 O O . LYS A 1 176 ? 10.569 0.714 -9.018 1.00 90.81 176 LYS A O 1
ATOM 1290 N N . THR A 1 177 ? 8.610 0.304 -7.991 1.00 91.19 177 THR A N 1
ATOM 1291 C CA . THR A 1 177 ? 8.473 1.632 -7.391 1.00 91.19 177 THR A CA 1
ATOM 1292 C C . THR A 1 177 ? 8.184 1.499 -5.909 1.00 91.19 177 THR A C 1
ATOM 1294 O O . THR A 1 177 ? 7.139 0.944 -5.544 1.00 91.19 177 THR A O 1
ATOM 1297 N N . THR A 1 178 ? 9.072 2.046 -5.085 1.00 91.06 178 THR A N 1
ATOM 1298 C CA . THR A 1 178 ? 8.985 2.053 -3.620 1.00 91.06 178 THR A CA 1
ATOM 1299 C C . THR A 1 178 ? 9.097 3.476 -3.092 1.00 91.06 178 THR A C 1
ATOM 1301 O O . THR A 1 178 ? 9.740 4.323 -3.705 1.00 91.06 178 THR A O 1
ATOM 1304 N N . VAL A 1 179 ? 8.450 3.756 -1.963 1.00 92.56 179 VAL A N 1
ATOM 1305 C CA . VAL A 1 179 ? 8.581 5.050 -1.278 1.00 92.56 179 VAL A CA 1
ATOM 1306 C C . VAL A 1 179 ? 9.730 4.939 -0.283 1.00 92.56 179 VAL A C 1
ATOM 1308 O O . VAL A 1 179 ? 9.652 4.127 0.638 1.00 92.56 179 VAL A O 1
ATOM 1311 N N . SER A 1 180 ? 10.789 5.725 -0.471 1.00 90.31 180 SER A N 1
ATOM 1312 C CA . SER A 1 180 ? 12.005 5.672 0.354 1.00 90.31 180 SER A CA 1
ATOM 1313 C C . SER A 1 180 ? 12.016 6.696 1.487 1.00 90.31 180 SER A C 1
ATOM 1315 O O . SER A 1 180 ? 12.573 6.431 2.553 1.00 90.31 180 SER A O 1
ATOM 1317 N N . ALA A 1 181 ? 11.335 7.829 1.312 1.00 91.75 181 ALA A N 1
ATOM 1318 C CA . ALA A 1 181 ? 11.138 8.828 2.359 1.00 91.75 181 ALA A CA 1
ATOM 1319 C C . ALA A 1 181 ? 9.734 9.430 2.281 1.00 91.75 181 ALA A C 1
ATOM 1321 O O . ALA A 1 181 ? 9.199 9.615 1.194 1.00 91.75 181 ALA A O 1
ATOM 1322 N N . LEU A 1 182 ? 9.137 9.766 3.427 1.00 91.56 182 LEU A N 1
ATOM 1323 C CA . LEU A 1 182 ? 7.803 10.365 3.505 1.00 91.56 182 LEU A CA 1
ATOM 1324 C C . LEU A 1 182 ? 7.770 11.482 4.553 1.00 91.56 182 LEU A C 1
ATOM 1326 O O . LEU A 1 182 ? 8.000 11.241 5.737 1.00 91.56 182 LEU A O 1
ATOM 1330 N N . ASP A 1 183 ? 7.400 12.684 4.122 1.00 92.81 183 ASP A N 1
ATOM 1331 C CA . ASP A 1 183 ? 7.125 13.843 4.970 1.00 92.81 183 ASP A CA 1
ATOM 1332 C C . ASP A 1 183 ? 5.645 14.231 4.817 1.00 92.81 183 ASP A C 1
ATOM 1334 O O . ASP A 1 183 ? 5.232 14.941 3.895 1.00 92.81 183 ASP A O 1
ATOM 1338 N N . MET A 1 184 ? 4.824 13.727 5.743 1.00 89.31 184 MET A N 1
ATOM 1339 C CA . MET A 1 184 ? 3.378 13.972 5.765 1.00 89.31 184 MET A CA 1
ATOM 1340 C C . MET A 1 184 ? 3.002 15.416 6.109 1.00 89.31 184 MET A C 1
ATOM 1342 O O . MET A 1 184 ? 1.882 15.826 5.806 1.00 89.31 184 MET A O 1
ATOM 1346 N N . GLU A 1 185 ? 3.888 16.175 6.761 1.00 89.12 185 GLU A N 1
ATOM 1347 C CA . GLU A 1 185 ? 3.620 17.575 7.106 1.00 89.12 185 GLU A CA 1
ATOM 1348 C C . GLU A 1 185 ? 3.790 18.470 5.883 1.00 89.12 185 GLU A C 1
ATOM 1350 O O . GLU A 1 185 ? 2.959 19.342 5.628 1.00 89.12 185 GLU A O 1
ATOM 1355 N N . LYS A 1 186 ? 4.835 18.214 5.089 1.00 90.88 186 LYS A N 1
ATOM 1356 C CA . LYS A 1 186 ? 5.077 18.928 3.830 1.00 90.88 186 LYS A CA 1
ATOM 1357 C C . LYS A 1 186 ? 4.282 18.369 2.652 1.00 90.88 186 LYS A C 1
ATOM 1359 O O . LYS A 1 186 ? 4.175 19.039 1.628 1.00 90.88 186 LYS A O 1
ATOM 1364 N N . GLY A 1 187 ? 3.724 17.165 2.783 1.00 88.94 187 GLY A N 1
ATOM 1365 C CA . GLY A 1 187 ? 3.020 16.481 1.698 1.00 88.94 187 GLY A CA 1
ATOM 1366 C C . GLY A 1 187 ? 3.967 16.035 0.583 1.00 88.94 187 GLY A C 1
ATOM 1367 O O . GLY A 1 187 ? 3.587 16.041 -0.586 1.00 88.94 187 GLY A O 1
ATOM 1368 N N . THR A 1 188 ? 5.203 15.686 0.939 1.00 90.44 188 THR A N 1
ATOM 1369 C CA . THR A 1 188 ? 6.258 15.273 0.006 1.00 90.44 188 THR A CA 1
ATOM 1370 C C . THR A 1 188 ? 6.742 13.872 0.340 1.00 90.44 188 THR A C 1
ATOM 1372 O O . THR A 1 188 ? 6.752 13.471 1.502 1.00 90.44 188 THR A O 1
ATOM 1375 N N . PHE A 1 189 ? 7.177 13.130 -0.667 1.00 92.88 189 PHE A N 1
ATOM 1376 C CA . PHE A 1 189 ? 7.836 11.844 -0.490 1.00 92.88 189 PHE A CA 1
ATOM 1377 C C . PHE A 1 189 ? 8.903 11.674 -1.575 1.00 92.88 189 PHE A C 1
ATOM 1379 O O . PHE A 1 189 ? 8.802 12.297 -2.637 1.00 92.88 189 PHE A O 1
ATOM 1386 N N . ASP A 1 190 ? 9.856 10.787 -1.321 1.00 92.31 190 ASP A N 1
ATOM 1387 C CA . ASP A 1 190 ? 10.823 10.322 -2.311 1.00 92.31 190 ASP A CA 1
ATOM 1388 C C . ASP A 1 190 ? 10.399 8.944 -2.828 1.00 92.31 190 ASP A C 1
ATOM 1390 O O . ASP A 1 190 ? 9.920 8.093 -2.072 1.00 92.31 190 ASP A O 1
ATOM 1394 N N . ILE A 1 191 ? 10.526 8.751 -4.140 1.00 91.12 191 ILE A N 1
ATOM 1395 C CA . ILE A 1 191 ? 10.267 7.478 -4.809 1.00 91.12 191 ILE A CA 1
ATOM 1396 C C . ILE A 1 191 ? 11.573 6.946 -5.376 1.00 91.12 191 ILE A C 1
ATOM 1398 O O . ILE A 1 191 ? 12.222 7.615 -6.184 1.00 91.12 191 ILE A O 1
ATOM 1402 N N . ASP A 1 192 ? 11.863 5.696 -5.042 1.00 91.00 192 ASP A N 1
ATOM 1403 C CA . ASP A 1 192 ? 12.843 4.900 -5.758 1.00 91.00 192 ASP A CA 1
ATOM 1404 C C . ASP A 1 192 ? 12.137 4.220 -6.929 1.00 91.00 192 ASP A C 1
ATOM 1406 O O . ASP A 1 192 ? 11.114 3.545 -6.765 1.00 91.00 192 ASP A O 1
ATOM 1410 N N . PHE A 1 193 ? 12.678 4.425 -8.125 1.00 90.12 193 PHE A N 1
ATOM 1411 C CA . PHE A 1 193 ? 12.150 3.881 -9.368 1.00 90.12 193 PHE A CA 1
ATOM 1412 C C . PHE A 1 193 ? 13.246 3.079 -10.061 1.00 90.12 193 PHE A C 1
ATOM 1414 O O . PHE A 1 193 ? 14.255 3.646 -10.480 1.00 90.12 193 PHE A O 1
ATOM 1421 N N . ILE A 1 194 ? 13.040 1.768 -10.170 1.00 89.56 194 ILE A N 1
ATOM 1422 C CA . ILE A 1 194 ? 13.997 0.831 -10.761 1.00 89.56 194 ILE A CA 1
ATOM 1423 C C . ILE A 1 194 ? 13.340 0.184 -11.977 1.00 89.56 194 ILE A C 1
ATOM 1425 O O . ILE A 1 194 ? 12.302 -0.468 -11.841 1.00 89.56 194 ILE A O 1
ATOM 1429 N N . ALA A 1 195 ? 13.947 0.358 -13.148 1.00 88.56 195 ALA A N 1
ATOM 1430 C CA . ALA A 1 195 ? 13.494 -0.217 -14.409 1.00 88.56 195 ALA A CA 1
ATOM 1431 C C . ALA A 1 195 ? 14.689 -0.687 -15.240 1.00 88.56 195 ALA A C 1
ATOM 1433 O O . ALA A 1 195 ? 15.734 -0.037 -15.249 1.00 88.56 195 ALA A O 1
ATOM 1434 N N . ASP A 1 196 ? 14.500 -1.787 -15.965 1.00 85.31 196 ASP A N 1
ATOM 1435 C CA . ASP A 1 196 ? 15.487 -2.308 -16.905 1.00 85.31 196 ASP A CA 1
ATOM 1436 C C . ASP A 1 196 ? 15.230 -1.718 -18.294 1.00 85.31 196 ASP A C 1
ATOM 1438 O O . ASP A 1 196 ? 14.169 -1.926 -18.885 1.00 85.31 196 ASP A O 1
ATOM 1442 N N . ILE A 1 197 ? 16.206 -0.976 -18.819 1.00 81.44 197 ILE A N 1
ATOM 1443 C CA . ILE A 1 197 ? 16.104 -0.312 -20.122 1.00 81.44 197 ILE A CA 1
ATOM 1444 C C . ILE A 1 197 ? 16.785 -1.170 -21.185 1.00 81.44 197 ILE A C 1
ATOM 1446 O O . ILE A 1 197 ? 17.973 -1.480 -21.088 1.00 81.44 197 ILE A O 1
ATOM 1450 N N . TYR A 1 198 ? 16.060 -1.486 -22.256 1.00 79.62 198 TYR A N 1
ATOM 1451 C CA . TYR A 1 198 ? 16.606 -2.190 -23.410 1.00 79.62 198 TYR A CA 1
ATOM 1452 C C . TYR A 1 198 ? 16.979 -1.195 -24.502 1.00 79.62 198 TYR A C 1
ATOM 1454 O O . TYR A 1 198 ? 16.129 -0.538 -25.110 1.00 79.62 198 TYR A O 1
ATOM 1462 N N . LEU A 1 199 ? 18.277 -1.116 -24.775 1.00 79.81 199 LEU A N 1
ATOM 1463 C CA . LEU A 1 199 ? 18.858 -0.227 -25.772 1.00 79.81 199 LEU A CA 1
ATOM 1464 C C . LEU A 1 199 ? 19.330 -1.021 -26.993 1.00 79.81 199 LEU A C 1
ATOM 1466 O O . LEU A 1 199 ? 19.802 -2.149 -26.874 1.00 79.81 199 LEU A O 1
ATOM 1470 N N . SER A 1 200 ? 19.255 -0.409 -28.173 1.00 78.88 200 SER A N 1
ATOM 1471 C CA . SER A 1 200 ? 19.868 -0.925 -29.402 1.00 78.88 200 SER A CA 1
ATOM 1472 C C . SER A 1 200 ? 20.824 0.099 -29.994 1.00 78.88 200 SER A C 1
ATOM 1474 O O . SER A 1 200 ? 20.574 1.303 -29.936 1.00 78.88 200 SER A O 1
ATOM 1476 N N . SER A 1 201 ? 21.925 -0.365 -30.576 1.00 79.06 201 SER A N 1
ATOM 1477 C CA . SER A 1 201 ? 22.878 0.513 -31.251 1.00 79.06 201 SER A CA 1
ATOM 1478 C C . SER A 1 201 ? 22.237 1.195 -32.458 1.00 79.06 201 SER A C 1
ATOM 1480 O O . SER A 1 201 ? 21.543 0.558 -33.256 1.00 79.06 201 SER A O 1
ATOM 1482 N N . ILE A 1 202 ? 22.501 2.491 -32.629 1.00 78.31 202 ILE A N 1
ATOM 1483 C CA . ILE A 1 202 ? 22.151 3.188 -33.866 1.00 78.31 202 ILE A CA 1
ATOM 1484 C C . ILE A 1 202 ? 23.169 2.782 -34.933 1.00 78.31 202 ILE A C 1
ATOM 1486 O O . ILE A 1 202 ? 24.340 3.142 -34.862 1.00 78.31 202 ILE A O 1
ATOM 1490 N N . LEU A 1 203 ? 22.720 2.028 -35.937 1.00 84.12 203 LEU A N 1
ATOM 1491 C CA . LEU A 1 203 ? 23.559 1.662 -37.074 1.00 84.12 203 LEU A CA 1
ATOM 1492 C C . LEU A 1 203 ? 23.571 2.791 -38.108 1.00 84.12 203 LEU A C 1
ATOM 1494 O O . LEU A 1 203 ? 22.518 3.171 -38.630 1.00 84.12 203 LEU A O 1
ATOM 1498 N N . ASP A 1 204 ? 24.759 3.275 -38.474 1.00 87.31 204 ASP A N 1
ATOM 1499 C CA . ASP A 1 204 ? 24.906 4.172 -39.620 1.00 87.31 204 ASP A CA 1
ATOM 1500 C C . ASP A 1 204 ? 24.739 3.378 -40.921 1.00 87.31 204 ASP A C 1
ATOM 1502 O O . ASP A 1 204 ? 25.679 2.856 -41.522 1.00 87.31 204 ASP A O 1
ATOM 1506 N N . VAL A 1 205 ? 23.489 3.292 -41.371 1.00 88.75 205 VAL A N 1
ATOM 1507 C CA . VAL A 1 205 ? 23.110 2.590 -42.598 1.00 88.75 205 VAL A CA 1
ATOM 1508 C C . VAL A 1 205 ? 23.837 3.150 -43.824 1.00 88.75 205 VAL A C 1
ATOM 1510 O O . VAL A 1 205 ? 24.084 2.402 -44.769 1.00 88.75 205 VAL A O 1
ATOM 1513 N N . ASN A 1 206 ? 24.171 4.442 -43.853 1.00 89.44 206 ASN A N 1
ATOM 1514 C CA . ASN A 1 206 ? 24.841 5.040 -45.003 1.00 89.44 206 ASN A CA 1
ATOM 1515 C C . ASN A 1 206 ? 26.315 4.658 -45.047 1.00 89.44 206 ASN A C 1
ATOM 1517 O O . ASN A 1 206 ? 26.758 4.226 -46.112 1.00 89.44 206 ASN A O 1
ATOM 1521 N N . MET A 1 207 ? 27.016 4.754 -43.914 1.00 91.44 207 MET A N 1
ATOM 1522 C CA . MET A 1 207 ? 28.397 4.290 -43.771 1.00 91.44 207 MET A CA 1
ATOM 1523 C C . MET A 1 207 ? 28.493 2.795 -44.076 1.00 91.44 207 MET A C 1
ATOM 1525 O O . MET A 1 207 ? 29.328 2.386 -44.880 1.00 91.44 207 MET A O 1
ATOM 1529 N N . ILE A 1 208 ? 27.589 1.984 -43.510 1.00 92.62 208 ILE A N 1
ATOM 1530 C CA . ILE A 1 208 ? 27.558 0.547 -43.787 1.00 92.62 208 ILE A CA 1
ATOM 1531 C C . ILE A 1 208 ? 27.388 0.327 -45.288 1.00 92.62 208 ILE A C 1
ATOM 1533 O O . ILE A 1 208 ? 28.198 -0.360 -45.897 1.00 92.62 208 ILE A O 1
ATOM 1537 N N . LYS A 1 209 ? 26.388 0.947 -45.927 1.00 92.50 209 LYS A N 1
ATOM 1538 C CA . LYS A 1 209 ? 26.184 0.793 -47.375 1.00 92.50 209 LYS A CA 1
ATOM 1539 C C . LYS A 1 209 ? 27.423 1.139 -48.190 1.00 92.50 209 LYS A C 1
ATOM 1541 O O . LYS A 1 209 ? 27.658 0.425 -49.157 1.00 92.50 209 LYS A O 1
ATOM 1546 N N . ASP A 1 210 ? 28.153 2.195 -47.831 1.00 93.50 210 ASP A N 1
ATOM 1547 C CA . ASP A 1 210 ? 29.364 2.628 -48.536 1.00 93.50 210 ASP A CA 1
ATOM 1548 C C . ASP A 1 210 ? 30.486 1.590 -48.435 1.00 93.50 210 ASP A C 1
ATOM 1550 O O . ASP A 1 210 ? 31.093 1.253 -49.452 1.00 93.50 210 ASP A O 1
ATOM 1554 N N . GLU A 1 211 ? 30.685 0.998 -47.256 1.00 93.44 211 GLU A N 1
ATOM 1555 C CA . GLU A 1 211 ? 31.711 -0.030 -47.048 1.00 93.44 211 GLU A CA 1
ATOM 1556 C C . GLU A 1 211 ? 31.368 -1.357 -47.751 1.00 93.44 211 GLU A C 1
ATOM 1558 O O . GLU A 1 211 ? 32.246 -2.097 -48.199 1.00 93.44 211 GLU A O 1
ATOM 1563 N N . LEU A 1 212 ? 30.075 -1.661 -47.910 1.00 94.50 212 LEU A N 1
ATOM 1564 C CA . LEU A 1 212 ? 29.624 -2.892 -48.563 1.00 94.50 212 LEU A CA 1
ATOM 1565 C C . LEU A 1 212 ? 29.768 -2.874 -50.094 1.00 94.50 212 LEU A C 1
ATOM 1567 O O . LEU A 1 212 ? 29.748 -3.943 -50.709 1.00 94.50 212 LEU A O 1
ATOM 1571 N N . ILE A 1 213 ? 29.889 -1.707 -50.737 1.00 94.25 213 ILE A N 1
ATOM 1572 C CA . ILE A 1 213 ? 29.839 -1.574 -52.204 1.00 94.25 213 ILE A CA 1
ATOM 1573 C C . ILE A 1 213 ? 30.897 -2.459 -52.882 1.00 94.25 213 ILE A C 1
ATOM 1575 O O . ILE A 1 213 ? 32.101 -2.295 -52.706 1.00 94.25 213 ILE A O 1
ATOM 1579 N N . GLY A 1 214 ? 30.455 -3.401 -53.726 1.00 92.88 214 GLY A N 1
ATOM 1580 C CA . GLY A 1 214 ? 31.345 -4.281 -54.496 1.00 92.88 214 GLY A CA 1
ATOM 1581 C C . GLY A 1 214 ? 32.070 -5.370 -53.688 1.00 92.88 214 GLY A C 1
ATOM 1582 O O . GLY A 1 214 ? 32.790 -6.188 -54.285 1.00 92.88 214 GLY A O 1
ATOM 1583 N N . GLN A 1 215 ? 31.863 -5.418 -52.369 1.00 94.88 215 GLN A N 1
ATOM 1584 C CA . GLN A 1 215 ? 32.416 -6.450 -51.498 1.00 94.88 215 GLN A CA 1
ATOM 1585 C C . GLN A 1 215 ? 31.731 -7.804 -51.720 1.00 94.88 215 GLN A C 1
ATOM 1587 O O . GLN A 1 215 ? 30.651 -7.926 -52.307 1.00 94.88 215 GLN A O 1
ATOM 1592 N N . THR A 1 216 ? 32.418 -8.858 -51.287 1.00 93.75 216 THR A N 1
ATOM 1593 C CA . THR A 1 216 ? 31.878 -10.223 -51.233 1.00 93.75 216 THR A CA 1
ATOM 1594 C C . THR A 1 216 ? 31.032 -10.409 -49.983 1.00 93.75 216 THR A C 1
ATOM 1596 O O . THR A 1 216 ? 31.381 -9.843 -48.951 1.00 93.75 216 THR A O 1
ATOM 1599 N N . GLU A 1 217 ? 30.038 -11.295 -50.042 1.00 91.44 217 GLU A N 1
ATOM 1600 C CA . GLU A 1 217 ? 29.162 -11.623 -48.908 1.00 91.44 217 GLU A CA 1
ATOM 1601 C C . GLU A 1 217 ? 29.926 -11.900 -47.603 1.00 91.44 217 GLU A C 1
ATOM 1603 O O . GLU A 1 217 ? 29.604 -11.297 -46.588 1.00 91.44 217 GLU A O 1
ATOM 1608 N N . ASN A 1 218 ? 30.990 -12.712 -47.631 1.00 91.88 218 ASN A N 1
ATOM 1609 C CA . ASN A 1 218 ? 31.765 -13.027 -46.421 1.00 91.88 218 ASN A CA 1
ATOM 1610 C C . ASN A 1 218 ? 32.404 -11.782 -45.786 1.00 91.88 218 ASN A C 1
ATOM 1612 O O . ASN A 1 218 ? 32.191 -11.513 -44.614 1.00 91.88 218 ASN A O 1
ATOM 1616 N N . LYS A 1 219 ? 33.119 -10.967 -46.573 1.00 93.31 219 LYS A N 1
ATOM 1617 C CA . LYS A 1 219 ? 33.709 -9.709 -46.077 1.00 93.31 219 LYS A CA 1
ATOM 1618 C C . LYS A 1 219 ? 32.654 -8.737 -45.550 1.00 93.31 219 LYS A C 1
ATOM 1620 O O . LYS A 1 219 ? 32.868 -8.076 -44.543 1.00 93.31 219 LYS A O 1
ATOM 1625 N N . SER A 1 220 ? 31.523 -8.647 -46.246 1.00 93.94 220 SER A N 1
ATOM 1626 C CA . SER A 1 220 ? 30.378 -7.843 -45.827 1.00 93.94 220 SER A CA 1
ATOM 1627 C C . SER A 1 220 ? 29.801 -8.331 -44.500 1.00 93.94 220 SER A C 1
ATOM 1629 O O . SER A 1 220 ? 29.497 -7.516 -43.636 1.00 93.94 220 SER A O 1
ATOM 1631 N N . LYS A 1 221 ? 29.681 -9.651 -44.331 1.00 93.75 221 LYS A N 1
ATOM 1632 C CA . LYS A 1 221 ? 29.244 -10.285 -43.089 1.00 93.75 221 LYS A CA 1
ATOM 1633 C C . LYS A 1 221 ? 30.190 -9.944 -41.944 1.00 93.75 221 LYS A C 1
ATOM 1635 O O . LYS A 1 221 ? 29.718 -9.437 -40.936 1.00 93.75 221 LYS A O 1
ATOM 1640 N N . ASP A 1 222 ? 31.492 -10.147 -42.124 1.00 93.75 222 ASP A N 1
ATOM 1641 C CA . ASP A 1 222 ? 32.497 -9.881 -41.088 1.00 93.75 222 ASP A CA 1
ATOM 1642 C C . ASP A 1 222 ? 32.479 -8.409 -40.643 1.00 93.75 222 ASP A C 1
ATOM 1644 O O . ASP A 1 222 ? 32.498 -8.117 -39.451 1.00 93.75 222 ASP A O 1
ATOM 1648 N N . PHE A 1 223 ? 32.364 -7.475 -41.593 1.00 93.75 223 PHE A N 1
ATOM 1649 C CA . PHE A 1 223 ? 32.278 -6.044 -41.293 1.00 93.75 223 PHE A CA 1
ATOM 1650 C C . PHE A 1 223 ? 31.014 -5.668 -40.502 1.00 93.75 223 PHE A C 1
ATOM 1652 O O . PHE A 1 223 ? 31.095 -4.904 -39.539 1.00 93.75 223 PHE A O 1
ATOM 1659 N N . ILE A 1 224 ? 29.848 -6.190 -40.904 1.00 92.56 224 ILE A N 1
ATOM 1660 C CA . ILE A 1 224 ? 28.564 -5.894 -40.249 1.00 92.56 224 ILE A CA 1
ATOM 1661 C C . ILE A 1 224 ? 28.502 -6.537 -38.860 1.00 92.56 224 ILE A C 1
ATOM 1663 O O . ILE A 1 224 ? 28.078 -5.884 -37.914 1.00 92.56 224 ILE A O 1
ATOM 1667 N N . MET A 1 225 ? 28.976 -7.778 -38.723 1.00 92.19 225 MET A N 1
ATOM 1668 C CA . MET A 1 225 ? 29.093 -8.471 -37.433 1.00 92.19 225 MET A CA 1
ATOM 1669 C C . MET A 1 225 ? 30.081 -7.782 -36.481 1.00 92.19 225 MET A C 1
ATOM 1671 O O . MET A 1 225 ? 29.983 -7.956 -35.274 1.00 92.19 225 MET A O 1
ATOM 1675 N N . GLY A 1 226 ? 31.027 -6.998 -37.009 1.00 89.50 226 GLY A N 1
ATOM 1676 C CA . GLY A 1 226 ? 31.935 -6.169 -36.216 1.00 89.50 226 GLY A CA 1
ATOM 1677 C C . GLY A 1 226 ? 31.319 -4.867 -35.691 1.00 89.50 226 GLY A C 1
ATOM 1678 O O . GLY A 1 226 ? 31.975 -4.170 -34.919 1.00 89.50 226 GLY A O 1
ATOM 1679 N N . GLN A 1 227 ? 30.095 -4.510 -36.099 1.00 88.94 227 GLN A N 1
ATOM 1680 C CA . GLN A 1 227 ? 29.395 -3.338 -35.568 1.00 88.94 227 GLN A CA 1
ATOM 1681 C C . GLN A 1 227 ? 28.808 -3.645 -34.184 1.00 88.94 227 GLN A C 1
ATOM 1683 O O . GLN A 1 227 ? 28.281 -4.732 -33.945 1.00 88.94 227 GLN A O 1
ATOM 1688 N N . GLU A 1 228 ? 28.860 -2.673 -33.271 1.00 84.00 228 GLU A N 1
ATOM 1689 C CA . GLU A 1 228 ? 28.315 -2.832 -31.919 1.00 84.00 228 GLU A CA 1
ATOM 1690 C C . GLU A 1 228 ? 26.821 -3.193 -31.971 1.00 84.00 228 GLU A C 1
ATOM 1692 O O . GLU A 1 228 ? 26.024 -2.501 -32.604 1.00 84.00 228 GLU A O 1
ATOM 1697 N N . GLY A 1 229 ? 26.421 -4.246 -31.258 1.00 81.56 229 GLY A N 1
ATOM 1698 C CA . GLY A 1 229 ? 25.017 -4.653 -31.131 1.00 81.56 229 GLY A CA 1
ATOM 1699 C C . GLY A 1 229 ? 24.470 -5.495 -32.288 1.00 81.56 229 GLY A C 1
ATOM 1700 O O . GLY A 1 229 ? 23.287 -5.827 -32.274 1.00 81.56 229 GLY A O 1
ATOM 1701 N N . VAL A 1 230 ? 25.296 -5.872 -33.270 1.00 87.31 230 VAL A N 1
ATOM 1702 C CA . VAL A 1 230 ? 24.894 -6.799 -34.337 1.00 87.31 230 VAL A CA 1
ATOM 1703 C C . VAL A 1 230 ? 25.207 -8.239 -33.937 1.00 87.31 230 VAL A C 1
ATOM 1705 O O . VAL A 1 230 ? 26.354 -8.590 -33.684 1.00 87.31 230 VAL A O 1
ATOM 1708 N N . THR A 1 231 ? 24.182 -9.090 -33.910 1.00 88.25 231 THR A N 1
ATOM 1709 C CA . THR A 1 231 ? 24.301 -10.510 -33.530 1.00 88.25 231 THR A CA 1
ATOM 1710 C C . THR A 1 231 ? 24.113 -11.473 -34.697 1.00 88.25 231 THR A C 1
ATOM 1712 O O . THR A 1 231 ? 24.613 -12.595 -34.645 1.00 88.25 231 THR A O 1
ATOM 1715 N N . ASP A 1 232 ? 23.416 -11.050 -35.751 1.00 89.69 232 ASP A N 1
ATOM 1716 C CA . ASP A 1 232 ? 23.216 -11.836 -36.964 1.00 89.69 232 ASP A CA 1
ATOM 1717 C C . ASP A 1 232 ? 23.072 -10.932 -38.194 1.00 89.69 232 ASP A C 1
ATOM 1719 O O . ASP A 1 232 ? 22.688 -9.762 -38.102 1.00 89.69 232 ASP A O 1
ATOM 1723 N N . VAL A 1 233 ? 23.378 -11.486 -39.369 1.00 92.00 233 VAL A N 1
ATOM 1724 C CA . VAL A 1 233 ? 23.187 -10.809 -40.652 1.00 92.00 233 VAL A CA 1
ATOM 1725 C C . VAL A 1 233 ? 22.816 -11.807 -41.747 1.00 92.00 233 VAL A C 1
ATOM 1727 O O . VAL A 1 233 ? 23.502 -12.807 -41.973 1.00 92.00 233 VAL A O 1
ATOM 1730 N N . SER A 1 234 ? 21.749 -11.493 -42.485 1.00 91.94 234 SER A N 1
ATOM 1731 C CA . SER A 1 234 ? 21.282 -12.266 -43.638 1.00 91.94 234 SER A CA 1
ATOM 1732 C C . SER A 1 234 ? 21.343 -11.440 -44.921 1.00 91.94 234 SER A C 1
ATOM 1734 O O . SER A 1 234 ? 20.896 -10.292 -44.974 1.00 91.94 234 SER A O 1
ATOM 1736 N N . PHE A 1 235 ? 21.862 -12.057 -45.983 1.00 91.94 235 PHE A N 1
ATOM 1737 C CA . PHE A 1 235 ? 21.923 -11.476 -47.318 1.00 91.94 235 PHE A CA 1
ATOM 1738 C C . PHE A 1 235 ? 20.876 -12.115 -48.229 1.00 91.94 235 PHE A C 1
ATOM 1740 O O . PHE A 1 235 ? 20.710 -13.333 -48.279 1.00 91.94 235 PHE A O 1
ATOM 1747 N N . LYS A 1 236 ? 20.175 -11.276 -48.996 1.00 92.38 236 LYS A N 1
ATOM 1748 C CA . LYS A 1 236 ? 19.270 -11.706 -50.065 1.00 92.38 236 LYS A CA 1
ATOM 1749 C C . LYS A 1 236 ? 19.650 -10.985 -51.347 1.00 92.38 236 LYS A C 1
ATOM 1751 O O . LYS A 1 236 ? 19.549 -9.762 -51.426 1.00 92.38 236 LYS A O 1
ATOM 1756 N N . PHE A 1 237 ? 20.067 -11.746 -52.352 1.00 92.06 237 PHE A N 1
ATOM 1757 C CA . PHE A 1 237 ? 20.474 -11.209 -53.646 1.00 92.06 237 PHE A CA 1
ATOM 1758 C C . PHE A 1 237 ? 19.359 -11.354 -54.678 1.00 92.06 237 PHE A C 1
ATOM 1760 O O . PHE A 1 237 ? 18.777 -12.427 -54.844 1.00 92.06 237 PHE A O 1
ATOM 1767 N N . TRP A 1 238 ? 19.091 -10.268 -55.404 1.00 88.44 238 TRP A N 1
ATOM 1768 C CA . TRP A 1 238 ? 18.254 -10.287 -56.596 1.00 88.44 238 TRP A CA 1
ATOM 1769 C C . TRP A 1 238 ? 18.976 -9.576 -57.748 1.00 88.44 238 TRP A C 1
ATOM 1771 O O . TRP A 1 238 ? 19.241 -8.376 -57.640 1.00 88.44 238 TRP A O 1
ATOM 1781 N N . PRO A 1 239 ? 19.278 -10.275 -58.853 1.00 89.44 239 PRO A N 1
ATOM 1782 C CA . PRO A 1 239 ? 19.053 -11.707 -59.082 1.00 89.44 239 PRO A CA 1
ATOM 1783 C C . PRO A 1 239 ? 19.913 -12.618 -58.184 1.00 89.44 239 PRO A C 1
ATOM 1785 O O . PRO A 1 239 ? 21.002 -12.232 -57.763 1.00 89.44 239 PRO A O 1
ATOM 1788 N N . SER A 1 240 ? 19.458 -13.848 -57.926 1.00 90.94 240 SER A N 1
ATOM 1789 C CA . SER A 1 240 ? 20.095 -14.783 -56.975 1.00 90.94 240 SER A CA 1
ATOM 1790 C C . SER A 1 240 ? 21.482 -15.289 -57.388 1.00 90.94 240 SER A C 1
ATOM 1792 O O . SER A 1 240 ? 22.197 -15.859 -56.572 1.00 90.94 240 SER A O 1
ATOM 1794 N N . PHE A 1 241 ? 21.889 -15.074 -58.641 1.00 86.31 241 PHE A N 1
ATOM 1795 C CA . PHE A 1 241 ? 23.212 -15.456 -59.140 1.00 86.31 241 PHE A CA 1
ATOM 1796 C C . PHE A 1 241 ? 24.328 -14.458 -58.779 1.00 86.31 241 PHE A C 1
ATOM 1798 O O . PHE A 1 241 ? 25.501 -14.722 -59.060 1.00 86.31 241 PHE A O 1
ATOM 1805 N N . LEU A 1 242 ? 23.997 -13.293 -58.211 1.00 89.06 242 LEU A N 1
ATOM 1806 C CA . LEU A 1 242 ? 24.993 -12.302 -57.803 1.00 89.06 242 LEU A CA 1
ATOM 1807 C C . LEU A 1 242 ? 25.843 -12.838 -56.643 1.00 89.06 242 LEU A C 1
ATOM 1809 O O . LEU A 1 242 ? 25.319 -13.280 -55.631 1.00 89.06 242 LEU A O 1
ATOM 1813 N N . LYS A 1 243 ? 27.170 -12.745 -56.781 1.00 86.56 243 LYS A N 1
ATOM 1814 C CA . LYS A 1 243 ? 28.146 -13.172 -55.754 1.00 86.56 243 LYS A CA 1
ATOM 1815 C C . LYS A 1 243 ? 28.755 -12.010 -54.960 1.00 86.56 243 LYS A C 1
ATOM 1817 O O . LYS A 1 243 ? 29.659 -12.207 -54.149 1.00 86.56 243 LYS A O 1
ATOM 1822 N N . ARG A 1 244 ? 28.352 -10.779 -55.280 1.00 93.06 244 ARG A N 1
ATOM 1823 C CA . ARG A 1 244 ? 28.901 -9.534 -54.732 1.00 93.06 244 ARG A CA 1
ATOM 1824 C C . ARG A 1 244 ? 27.790 -8.521 -54.539 1.00 93.06 244 ARG A C 1
ATOM 1826 O O . ARG A 1 244 ? 26.823 -8.506 -55.304 1.00 93.06 244 ARG A O 1
ATOM 1833 N N . ILE A 1 245 ? 27.979 -7.647 -53.561 1.00 93.31 245 ILE A N 1
ATOM 1834 C CA . ILE A 1 245 ? 27.089 -6.518 -53.320 1.00 93.31 245 ILE A CA 1
ATOM 1835 C C . ILE A 1 245 ? 27.118 -5.581 -54.547 1.00 93.31 245 ILE A C 1
ATOM 1837 O O . ILE A 1 245 ? 28.204 -5.292 -55.068 1.00 93.31 245 ILE A O 1
ATOM 1841 N N . PRO A 1 246 ? 25.955 -5.109 -55.043 1.00 92.19 246 PRO A N 1
ATOM 1842 C CA . PRO A 1 246 ? 25.885 -4.186 -56.172 1.00 92.19 246 PRO A CA 1
ATOM 1843 C C . PRO A 1 246 ? 26.753 -2.938 -55.982 1.00 92.19 246 PRO A C 1
ATOM 1845 O O . PRO A 1 246 ? 26.871 -2.405 -54.883 1.00 92.19 246 PRO A O 1
ATOM 1848 N N . ARG A 1 247 ? 27.317 -2.422 -57.081 1.00 91.75 247 ARG A N 1
ATOM 1849 C CA . ARG A 1 247 ? 28.133 -1.194 -57.053 1.00 91.75 247 ARG A CA 1
ATOM 1850 C C . ARG A 1 247 ? 27.319 0.097 -56.910 1.00 91.75 247 ARG A C 1
ATOM 1852 O O . ARG A 1 247 ? 27.879 1.157 -56.667 1.00 91.75 247 ARG A O 1
ATOM 1859 N N . ILE A 1 248 ? 26.006 0.017 -57.102 1.00 92.19 248 ILE A N 1
ATOM 1860 C CA . ILE A 1 248 ? 25.100 1.161 -57.043 1.00 92.19 248 ILE A CA 1
ATOM 1861 C C . ILE A 1 248 ? 24.456 1.177 -55.656 1.00 92.19 248 ILE A C 1
ATOM 1863 O O . ILE A 1 248 ? 23.673 0.283 -55.332 1.00 92.19 248 ILE A O 1
ATOM 1867 N N . LYS A 1 249 ? 24.750 2.209 -54.857 1.00 88.75 249 LYS A N 1
ATOM 1868 C CA . LYS A 1 249 ? 24.280 2.343 -53.465 1.00 88.75 249 LYS A CA 1
ATOM 1869 C C . LYS A 1 249 ? 22.757 2.227 -53.321 1.00 88.75 249 LYS A C 1
ATOM 1871 O O . LYS A 1 249 ? 22.271 1.627 -52.366 1.00 88.75 249 LYS A O 1
ATOM 1876 N N . SER A 1 250 ? 21.988 2.742 -54.286 1.00 91.69 250 SER A N 1
ATOM 1877 C CA . SER A 1 250 ? 20.516 2.675 -54.276 1.00 91.69 250 SER A CA 1
ATOM 1878 C C . SER A 1 250 ? 19.954 1.256 -54.433 1.00 91.69 250 SER A C 1
ATOM 1880 O O . SER A 1 250 ? 18.804 1.014 -54.068 1.00 91.69 250 SER A O 1
ATOM 1882 N N . HIS A 1 251 ? 20.749 0.300 -54.923 1.00 92.56 251 HIS A N 1
ATOM 1883 C CA . HIS A 1 251 ? 20.360 -1.110 -55.021 1.00 92.56 251 HIS A CA 1
ATOM 1884 C C . HIS A 1 251 ? 20.636 -1.897 -53.730 1.00 92.56 251 HIS A C 1
ATOM 1886 O O . HIS A 1 251 ? 20.276 -3.068 -53.644 1.00 92.56 251 HIS A O 1
ATOM 1892 N N . ILE A 1 252 ? 21.243 -1.267 -52.719 1.00 92.31 252 ILE A N 1
ATOM 1893 C CA . ILE A 1 252 ? 21.513 -1.878 -51.418 1.00 92.31 252 ILE A CA 1
ATOM 1894 C C . ILE A 1 252 ? 20.428 -1.429 -50.435 1.00 92.31 252 ILE A C 1
ATOM 1896 O O . ILE A 1 252 ? 20.291 -0.242 -50.111 1.00 92.31 252 ILE A O 1
ATOM 1900 N N . LYS A 1 253 ? 19.649 -2.391 -49.937 1.00 92.12 253 LYS A N 1
ATOM 1901 C CA . LYS A 1 253 ? 18.621 -2.178 -48.913 1.00 92.12 253 LYS A CA 1
ATOM 1902 C C . LYS A 1 253 ? 19.040 -2.902 -47.641 1.00 92.12 253 LYS A C 1
ATOM 1904 O O . LYS A 1 253 ? 19.329 -4.091 -47.688 1.00 92.12 253 LYS A O 1
ATOM 1909 N N . ILE A 1 254 ? 19.064 -2.174 -46.530 1.00 89.75 254 ILE A N 1
ATOM 1910 C CA . ILE A 1 254 ? 19.378 -2.704 -45.203 1.00 89.75 254 ILE A CA 1
ATOM 1911 C C . ILE A 1 254 ? 18.127 -2.525 -44.354 1.00 89.75 254 ILE A C 1
ATOM 1913 O O . ILE A 1 254 ? 17.540 -1.442 -44.349 1.00 89.75 254 ILE A O 1
ATOM 1917 N N . LYS A 1 255 ? 17.715 -3.594 -43.679 1.00 88.00 255 LYS A N 1
ATOM 1918 C CA . LYS A 1 255 ? 16.646 -3.588 -42.685 1.00 88.00 255 LYS A CA 1
ATOM 1919 C C . LYS A 1 255 ? 17.263 -4.076 -41.379 1.00 88.00 255 LYS A C 1
ATOM 1921 O O . LYS A 1 255 ? 17.796 -5.180 -41.359 1.00 88.00 255 LYS A O 1
ATOM 1926 N N . ALA A 1 256 ? 17.224 -3.244 -40.346 1.00 84.75 256 ALA A N 1
ATOM 1927 C CA . ALA A 1 256 ? 17.638 -3.629 -39.004 1.00 84.75 256 ALA A CA 1
ATOM 1928 C C . ALA A 1 256 ? 16.412 -4.132 -38.234 1.00 84.75 256 ALA A C 1
ATOM 1930 O O . ALA A 1 256 ? 15.347 -3.514 -38.293 1.00 84.75 256 ALA A O 1
ATOM 1931 N N . GLU A 1 257 ? 16.566 -5.256 -37.546 1.00 83.00 257 GLU A N 1
ATOM 1932 C CA . GLU A 1 257 ? 15.574 -5.810 -36.628 1.00 83.00 257 GLU A CA 1
ATOM 1933 C C . GLU A 1 257 ? 16.244 -5.967 -35.267 1.00 83.00 257 GLU A C 1
ATOM 1935 O O . GLU A 1 257 ? 17.422 -6.314 -35.191 1.00 83.00 257 GLU A O 1
ATOM 1940 N N . VAL A 1 258 ? 15.509 -5.655 -34.202 1.00 81.12 258 VAL A N 1
ATOM 1941 C CA . VAL A 1 258 ? 16.025 -5.714 -32.836 1.00 81.12 258 VAL A CA 1
ATOM 1942 C C . VAL A 1 258 ? 15.359 -6.873 -32.113 1.00 81.12 258 VAL A C 1
ATOM 1944 O O . VAL A 1 258 ? 14.132 -6.970 -32.093 1.00 81.12 258 VAL A O 1
ATOM 1947 N N . SER A 1 259 ? 16.174 -7.721 -31.495 1.00 70.69 259 SER A N 1
ATOM 1948 C CA . SER A 1 259 ? 15.726 -8.835 -30.662 1.00 70.69 259 SER A CA 1
ATOM 1949 C C . SER A 1 259 ? 16.043 -8.528 -29.202 1.00 70.69 259 SER A C 1
ATOM 1951 O O . SER A 1 259 ? 17.173 -8.154 -28.890 1.00 70.69 259 SER A O 1
ATOM 1953 N N . LYS A 1 260 ? 15.068 -8.694 -28.299 1.00 66.81 260 LYS A N 1
ATOM 1954 C CA . LYS A 1 260 ? 15.330 -8.638 -26.854 1.00 66.81 260 LYS A CA 1
ATOM 1955 C C . LYS A 1 260 ? 16.126 -9.881 -26.473 1.00 66.81 260 LYS A C 1
ATOM 1957 O O . LYS A 1 260 ? 15.621 -10.993 -26.609 1.00 66.81 260 LYS A O 1
ATOM 1962 N N . VAL A 1 261 ? 17.364 -9.690 -26.038 1.00 59.72 261 VAL A N 1
ATOM 1963 C CA . VAL A 1 261 ? 18.134 -10.741 -25.375 1.00 59.72 261 VAL A CA 1
ATOM 1964 C C . VAL A 1 261 ? 17.916 -10.525 -23.883 1.00 59.72 261 VAL A C 1
ATOM 1966 O O . VAL A 1 261 ? 18.341 -9.506 -23.347 1.00 59.72 261 VAL A O 1
ATOM 1969 N N . GLU A 1 262 ? 17.177 -11.421 -23.231 1.00 49.84 262 GLU A N 1
ATOM 1970 C CA . GLU A 1 262 ? 17.105 -11.447 -21.768 1.00 49.84 262 GLU A CA 1
ATOM 1971 C C . GLU A 1 262 ? 18.479 -11.887 -21.254 1.00 49.84 262 GLU A C 1
ATOM 1973 O O . GLU A 1 262 ? 18.889 -13.034 -21.424 1.00 49.84 262 GLU A O 1
ATOM 1978 N N . THR A 1 263 ? 19.243 -10.944 -20.712 1.00 46.41 263 THR A N 1
ATOM 1979 C CA . THR A 1 263 ? 20.469 -11.245 -19.975 1.00 46.41 263 THR A CA 1
ATOM 1980 C C . THR A 1 263 ? 20.087 -11.577 -18.538 1.00 46.41 263 THR A C 1
ATOM 1982 O O . THR A 1 263 ? 19.820 -10.672 -17.752 1.00 46.41 263 THR A O 1
ATOM 1985 N N . ASP A 1 264 ? 20.070 -12.867 -18.198 1.00 36.59 264 ASP A N 1
ATOM 1986 C CA . ASP A 1 264 ? 19.954 -13.389 -16.825 1.00 36.59 264 ASP A CA 1
ATOM 1987 C C . ASP A 1 264 ? 21.253 -13.160 -16.019 1.00 36.59 264 ASP A C 1
ATOM 1989 O O . ASP A 1 264 ? 21.784 -14.075 -15.390 1.00 36.59 264 ASP A O 1
ATOM 1993 N N . GLU A 1 265 ? 21.816 -11.949 -16.042 1.00 37.50 265 GLU A N 1
ATOM 1994 C CA . GLU A 1 265 ? 22.961 -11.611 -15.192 1.00 37.50 265 GLU A CA 1
ATOM 1995 C C . GLU A 1 265 ? 22.578 -10.513 -14.195 1.00 37.50 265 GLU A C 1
ATOM 1997 O O . GLU A 1 265 ? 22.184 -9.417 -14.604 1.00 37.50 265 GLU A O 1
ATOM 2002 N N . PRO A 1 266 ? 22.671 -10.778 -12.876 1.00 36.12 266 PRO A N 1
ATOM 2003 C CA . PRO A 1 266 ? 22.457 -9.748 -11.877 1.00 36.12 266 PRO A CA 1
ATOM 2004 C C . PRO A 1 266 ? 23.557 -8.695 -12.017 1.00 36.12 266 PRO A C 1
ATOM 2006 O O . PRO A 1 266 ? 24.746 -9.016 -12.022 1.00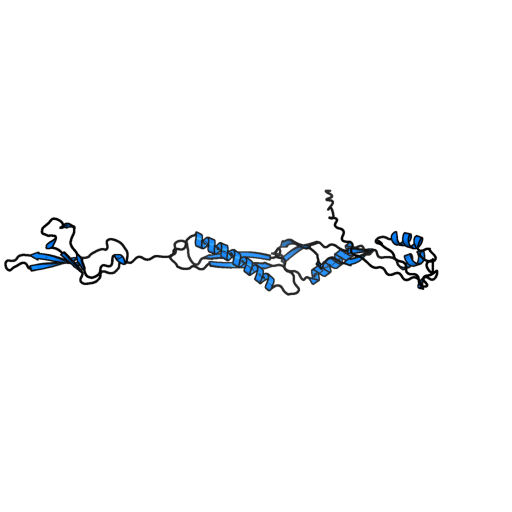 36.12 266 PRO A O 1
ATOM 2009 N N . VAL A 1 267 ? 23.159 -7.427 -12.109 1.00 41.03 267 VAL A N 1
ATOM 2010 C CA . VAL A 1 267 ? 24.086 -6.297 -12.033 1.00 41.03 267 VAL A CA 1
ATOM 2011 C C . VAL A 1 267 ? 24.707 -6.307 -10.633 1.00 41.03 267 VAL A C 1
ATOM 2013 O O . VAL A 1 267 ? 24.074 -5.899 -9.662 1.00 41.03 267 VAL A O 1
ATOM 2016 N N . GLU A 1 268 ? 25.933 -6.822 -10.512 1.00 36.16 268 GLU A N 1
ATOM 2017 C CA . GLU A 1 268 ? 26.741 -6.675 -9.301 1.00 36.16 268 GLU A CA 1
ATOM 2018 C C . GLU A 1 268 ? 27.036 -5.188 -9.086 1.00 36.16 268 GLU A C 1
ATOM 2020 O O . GLU A 1 268 ? 27.877 -4.574 -9.750 1.00 36.16 268 GLU A O 1
ATOM 2025 N N . GLU A 1 269 ? 26.320 -4.606 -8.132 1.00 35.16 269 GLU A N 1
ATOM 2026 C CA . GLU A 1 269 ? 26.541 -3.265 -7.622 1.00 35.16 269 GLU A CA 1
ATOM 2027 C C . GLU A 1 269 ? 27.926 -3.214 -6.949 1.00 35.16 269 GLU A C 1
ATOM 2029 O O . GLU A 1 269 ? 28.121 -3.611 -5.797 1.00 35.16 269 GLU A O 1
ATOM 2034 N N . LYS A 1 270 ? 28.945 -2.761 -7.692 1.00 34.34 270 LYS A N 1
ATOM 2035 C CA . LYS A 1 270 ? 30.255 -2.445 -7.114 1.00 34.34 270 LYS A CA 1
ATOM 2036 C C . LYS A 1 270 ? 30.117 -1.218 -6.219 1.00 34.34 270 LYS A C 1
ATOM 2038 O O . LYS A 1 270 ? 30.288 -0.088 -6.667 1.00 34.34 270 LYS A O 1
ATOM 2043 N N . ASN A 1 271 ? 29.887 -1.468 -4.934 1.00 34.34 271 ASN A N 1
ATOM 2044 C CA . ASN A 1 271 ? 30.128 -0.510 -3.864 1.00 34.34 271 ASN A CA 1
ATOM 2045 C C . ASN A 1 271 ? 31.599 -0.061 -3.900 1.00 34.34 271 ASN A C 1
ATOM 2047 O O . ASN A 1 271 ? 32.488 -0.751 -3.399 1.00 34.34 271 ASN A O 1
ATOM 2051 N N . GLN A 1 272 ? 31.870 1.101 -4.496 1.00 32.81 272 GLN A N 1
ATOM 2052 C CA . GLN A 1 272 ? 33.103 1.837 -4.242 1.00 32.81 272 GLN A CA 1
ATOM 2053 C C . GLN A 1 272 ? 32.899 2.698 -2.996 1.00 32.81 272 GLN A C 1
ATOM 2055 O O . GLN A 1 272 ? 32.331 3.782 -3.050 1.00 32.81 272 GLN A O 1
ATOM 2060 N N . SER A 1 273 ? 33.375 2.174 -1.867 1.00 35.69 273 SER A N 1
ATOM 2061 C CA . SER A 1 273 ? 33.698 2.971 -0.687 1.00 35.69 273 SER A CA 1
ATOM 2062 C C . SER A 1 273 ? 34.866 3.897 -1.033 1.00 35.69 273 SER A C 1
ATOM 2064 O O . SER A 1 273 ? 35.951 3.415 -1.367 1.00 35.69 273 SER A O 1
ATOM 2066 N N . GLY A 1 274 ? 34.641 5.203 -0.918 1.00 33.91 274 GLY A N 1
ATOM 2067 C CA . GLY A 1 274 ? 35.646 6.264 -0.924 1.00 33.91 274 GLY A CA 1
ATOM 2068 C C . GLY A 1 274 ? 35.232 7.346 0.054 1.00 33.91 274 GLY A C 1
ATOM 2069 O O . GLY A 1 274 ? 34.043 7.728 0.003 1.00 33.91 274 GLY A O 1
#

Radius of gyration: 49.27 Å; chains: 1; bounding box: 100×55×139 Å

Sequence (274 aa):
PVDVHGYTDSGGGPVAGTANVSVEAESPGSGYNVGPSSFTIPAFSGTDKYSKVTGENTAAMSGGETKEVSVVTTADINNAKNDFSKEVVDAAKKEAKDKVKKDYTLKDEALKVEVISNTASNAAGDTVDQFTVKINAKVQAVSYKEDNLKKAYAKKAENEGGGIKNVVDDGYDKAKTTVSALDMEKGTFDIDFIADIYLSSILDVNMIKDELIGQTENKSKDFIMGQEGVTDVSFKFWPSFLKRIPRIKSHIKIKAEVSKVETDEPVEEKNQSG